Protein AF-A0A7W0P420-F1 (afdb_monomer_lite)

Sequence (271 aa):
GEARLITAMLEAVPVSGTAASAFGGWGKHPVAGKTGTAQENTNVWFGGYTRQYTTVVWVGSPGNPYPMGHVFGGTIAAPIWVDFMSRIMRGLPARGFPDPPQGPVPSVIGMKKKEARATLTEAGFRVSASSGDSFSPKGQVFSQSPSAGTVTVHGTVVSIGVSPGVAPQVSVPGVLGLRGYGARLALQAVGLAVNTVPVETENPAKVGFVVAQDPQSGSRVTQGSAVTIFVGVEPEKDGGDGGGTDGGGNGGGGNGGGGGDGGGGGDGGGG

Radius of gyration: 40.85 Å; chains: 1; bounding box: 107×62×102 Å

pLDDT: mean 80.38, std 17.33, range [35.72, 97.12]

Foldseek 3Di:
DVVVVLQVVQLCCCCPNLQVVLCPPLPDARKGWDWDADPLNQKTKIWMDGQVDTDIFIDHDPPDGDRPPPDTNNPPVSNVVSVVCSVVCPPPDRDDDDDADKDFQADQAFHAPVVSCVSRVVVQEAEDEDEDADPHAARGWHDWPPDGRDIDGRHHYIYTYGYNRDHDKDFQADQAFPFPVVNCVVRVVRQEAEAEAEDEDPDPSQARGFHDKPPDGRDIDHRHYYIYTYGYHHDDPPPDDDDDDDDDDDDDDDDDDDDDDDDDDDDDDDD

Structure (mmCIF, N/CA/C/O backbone):
data_AF-A0A7W0P420-F1
#
_entry.id   AF-A0A7W0P420-F1
#
loop_
_atom_site.group_PDB
_atom_site.id
_atom_site.type_symbol
_atom_site.label_atom_id
_atom_site.label_alt_id
_atom_site.label_comp_id
_atom_site.label_asym_id
_atom_site.label_entity_id
_atom_site.label_seq_id
_atom_site.pdbx_PDB_ins_code
_atom_site.Cartn_x
_atom_site.Cartn_y
_atom_site.Cartn_z
_atom_site.occupancy
_atom_site.B_iso_or_equiv
_atom_site.auth_seq_id
_atom_site.auth_comp_id
_atom_site.auth_asym_id
_atom_site.auth_atom_id
_atom_site.pdbx_PDB_model_num
ATOM 1 N N . GLY A 1 1 ? 11.689 -3.547 -11.383 1.00 44.12 1 GLY A N 1
ATOM 2 C CA . GLY A 1 1 ? 10.480 -2.815 -11.805 1.00 44.12 1 GLY A CA 1
ATOM 3 C C . GLY A 1 1 ? 10.770 -1.476 -12.440 1.00 44.12 1 GLY A C 1
ATOM 4 O O . GLY A 1 1 ? 10.277 -1.236 -13.534 1.00 44.12 1 GLY A O 1
ATOM 5 N N . GLU A 1 2 ? 11.558 -0.616 -11.785 1.00 51.44 2 GLU A N 1
ATOM 6 C CA . GLU A 1 2 ? 11.734 0.794 -12.183 1.00 51.44 2 GLU A CA 1
ATOM 7 C C . GLU A 1 2 ? 12.231 0.969 -13.629 1.00 51.44 2 GLU A C 1
ATOM 9 O O . GLU A 1 2 ? 11.655 1.757 -14.372 1.00 51.44 2 GLU A O 1
ATOM 14 N N . ALA A 1 3 ? 13.184 0.150 -14.087 1.00 54.41 3 ALA A N 1
ATOM 15 C CA . ALA A 1 3 ? 13.700 0.227 -15.457 1.00 54.41 3 ALA A CA 1
ATOM 16 C C . ALA A 1 3 ? 12.633 -0.002 -16.552 1.00 54.41 3 ALA A C 1
ATOM 18 O O . ALA A 1 3 ? 12.662 0.706 -17.551 1.00 54.41 3 ALA A O 1
ATOM 19 N N . ARG A 1 4 ? 11.660 -0.918 -16.381 1.00 62.66 4 ARG A N 1
ATOM 20 C CA . ARG A 1 4 ? 10.598 -1.168 -17.389 1.00 62.66 4 ARG A CA 1
ATOM 21 C C . ARG A 1 4 ? 9.491 -0.125 -17.342 1.00 62.66 4 ARG A C 1
ATOM 23 O O . ARG A 1 4 ? 8.934 0.183 -18.382 1.00 62.66 4 ARG A O 1
ATOM 30 N N . LEU A 1 5 ? 9.180 0.428 -16.167 1.00 57.81 5 LEU A N 1
ATOM 31 C CA . LEU A 1 5 ? 8.249 1.558 -16.063 1.00 57.81 5 LEU A CA 1
ATOM 32 C C . LEU A 1 5 ? 8.839 2.798 -16.738 1.00 57.81 5 LEU A C 1
ATOM 34 O O . LEU A 1 5 ? 8.161 3.439 -17.532 1.00 57.81 5 LEU A O 1
ATOM 38 N N . ILE A 1 6 ? 10.125 3.067 -16.503 1.00 64.00 6 ILE A N 1
ATOM 39 C CA . ILE A 1 6 ? 10.864 4.107 -17.222 1.00 64.00 6 ILE A CA 1
ATOM 40 C C . ILE A 1 6 ? 10.911 3.773 -18.718 1.00 64.00 6 ILE A C 1
ATOM 42 O O . ILE A 1 6 ? 10.625 4.643 -19.525 1.00 64.00 6 ILE A O 1
ATOM 46 N N . THR A 1 7 ? 11.182 2.521 -19.106 1.00 67.69 7 THR A N 1
ATOM 47 C CA . THR A 1 7 ? 11.164 2.106 -20.523 1.00 67.69 7 THR A CA 1
ATOM 48 C C . THR A 1 7 ? 9.809 2.376 -21.166 1.00 67.69 7 THR A C 1
ATOM 50 O O . THR A 1 7 ? 9.772 3.074 -22.165 1.00 67.69 7 THR A O 1
ATOM 53 N N . ALA A 1 8 ? 8.703 1.940 -20.561 1.00 60.56 8 ALA A N 1
ATOM 54 C CA . ALA A 1 8 ? 7.352 2.164 -21.078 1.00 60.56 8 ALA A CA 1
ATOM 55 C C . ALA A 1 8 ? 7.002 3.661 -21.187 1.00 60.56 8 ALA A C 1
ATOM 57 O O . ALA A 1 8 ? 6.393 4.092 -22.161 1.00 60.56 8 ALA A O 1
ATOM 58 N N . MET A 1 9 ? 7.432 4.483 -20.222 1.00 59.19 9 MET A N 1
ATOM 59 C CA . MET A 1 9 ? 7.290 5.942 -20.318 1.00 59.19 9 MET A CA 1
ATOM 60 C C . MET A 1 9 ? 8.150 6.537 -21.446 1.00 59.19 9 MET A C 1
ATOM 62 O O . MET A 1 9 ? 7.744 7.496 -22.097 1.00 59.19 9 MET A O 1
ATOM 66 N N . LEU A 1 10 ? 9.337 5.980 -21.688 1.00 69.94 10 LEU A N 1
ATOM 67 C CA . LEU A 1 10 ? 10.269 6.429 -22.722 1.00 69.94 10 LEU A CA 1
ATOM 68 C C . LEU A 1 10 ? 9.934 5.883 -24.119 1.00 69.94 10 LEU A C 1
ATOM 70 O O . LEU A 1 10 ? 10.358 6.488 -25.101 1.00 69.94 10 LEU A O 1
ATOM 74 N N . GLU A 1 11 ? 9.153 4.805 -24.237 1.00 69.81 11 GLU A N 1
ATOM 75 C CA . GLU A 1 11 ? 8.572 4.331 -25.504 1.00 69.81 11 GLU A CA 1
ATOM 76 C C . GLU A 1 11 ? 7.581 5.348 -26.089 1.00 69.81 11 GLU A C 1
ATOM 78 O O . GLU A 1 11 ? 7.432 5.442 -27.305 1.00 69.81 11 GLU A O 1
ATOM 83 N N . ALA A 1 12 ? 6.957 6.182 -25.248 1.00 60.16 12 ALA A N 1
ATOM 84 C CA . ALA A 1 12 ? 6.025 7.211 -25.703 1.00 60.16 12 ALA A CA 1
ATOM 85 C C . ALA A 1 12 ? 6.713 8.383 -26.431 1.00 60.16 12 ALA A C 1
ATOM 87 O O . ALA A 1 12 ? 6.100 9.045 -27.265 1.00 60.16 12 ALA A O 1
ATOM 88 N N . VAL A 1 13 ? 7.990 8.669 -26.156 1.00 62.72 13 VAL A N 1
ATOM 89 C CA . VAL A 1 13 ? 8.667 9.859 -26.708 1.00 62.72 13 VAL A CA 1
ATOM 90 C C . VAL A 1 13 ? 8.964 9.737 -28.213 1.00 62.72 13 VAL A C 1
ATOM 92 O O . VAL A 1 13 ? 8.722 10.713 -28.928 1.00 62.72 13 VAL A O 1
ATOM 95 N N . PRO A 1 14 ? 9.433 8.585 -28.729 1.00 60.22 14 PRO A N 1
ATOM 96 C CA . PRO A 1 14 ? 9.544 8.338 -30.168 1.00 60.22 14 PRO A CA 1
ATOM 97 C C . PRO A 1 14 ? 8.204 8.267 -30.913 1.00 60.22 14 PRO A C 1
ATOM 99 O O . PRO A 1 14 ? 8.185 8.465 -32.121 1.00 60.22 14 PRO A O 1
ATOM 102 N N . VAL A 1 15 ? 7.096 7.980 -30.217 1.00 61.12 15 VAL A N 1
ATOM 103 C CA . VAL A 1 15 ? 5.776 7.755 -30.839 1.00 61.12 15 VAL A CA 1
ATOM 104 C C . VAL A 1 15 ? 4.908 9.017 -30.834 1.00 61.12 15 VAL A C 1
ATOM 106 O O . VAL A 1 15 ? 4.247 9.312 -3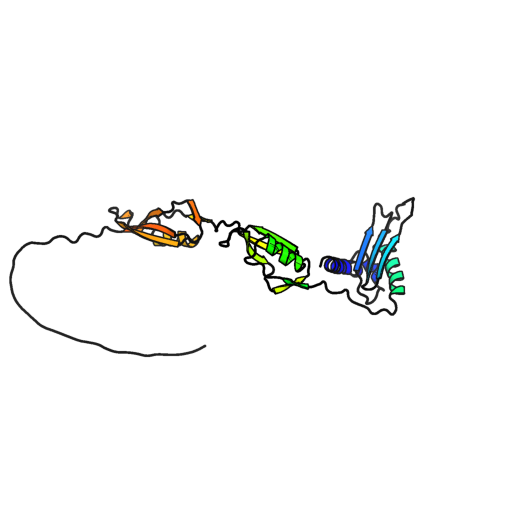1.824 1.00 61.12 15 VAL A O 1
ATOM 109 N N . SER A 1 16 ? 4.915 9.783 -29.741 1.00 59.81 16 SER A N 1
ATOM 110 C CA . SER A 1 16 ? 4.039 10.950 -29.555 1.00 59.81 16 SER A CA 1
ATOM 111 C C . SER A 1 16 ? 4.715 12.144 -28.868 1.00 59.81 16 SER A C 1
ATOM 113 O O . SER A 1 16 ? 4.039 13.097 -28.487 1.00 59.81 16 SER A O 1
ATOM 115 N N . GLY A 1 17 ? 6.034 12.101 -28.657 1.00 65.44 17 GLY A N 1
ATOM 116 C CA . GLY A 1 17 ? 6.796 13.158 -27.988 1.00 65.44 17 GLY A CA 1
ATOM 117 C C . GLY A 1 17 ? 7.505 14.128 -28.937 1.00 65.44 17 GLY A C 1
ATOM 118 O O . GLY A 1 17 ? 7.339 14.107 -30.152 1.00 65.44 17 GLY A O 1
ATOM 119 N N . THR A 1 18 ? 8.377 14.961 -28.370 1.00 64.50 18 THR A N 1
ATOM 120 C CA . THR A 1 18 ? 9.170 15.993 -29.073 1.00 64.50 18 THR A CA 1
ATOM 121 C C . THR A 1 18 ? 10.109 15.462 -30.161 1.00 64.50 18 THR A C 1
ATOM 123 O O . THR A 1 18 ? 10.644 16.253 -30.932 1.00 64.50 18 THR A O 1
ATOM 126 N N . ALA A 1 19 ? 10.336 14.148 -30.221 1.00 70.81 19 ALA A N 1
ATOM 127 C CA . ALA A 1 19 ? 11.124 13.498 -31.263 1.00 70.81 19 ALA A CA 1
ATOM 128 C C . ALA A 1 19 ? 10.268 12.772 -32.312 1.00 70.81 19 ALA A C 1
ATOM 130 O O . ALA A 1 19 ? 10.836 12.269 -33.273 1.00 70.81 19 ALA A O 1
ATOM 131 N N . ALA A 1 20 ? 8.941 12.704 -32.160 1.00 75.06 20 ALA A N 1
ATOM 132 C CA . ALA A 1 20 ? 8.083 11.824 -32.960 1.00 75.06 20 ALA A CA 1
ATOM 133 C C . ALA A 1 20 ? 8.212 12.042 -34.478 1.00 75.06 20 ALA A C 1
ATOM 135 O O . ALA A 1 20 ? 8.226 11.080 -35.243 1.00 75.06 20 ALA A O 1
ATOM 136 N N . SER A 1 21 ? 8.402 13.289 -34.922 1.00 79.69 21 SER A N 1
ATOM 137 C CA . SER A 1 21 ? 8.610 13.611 -36.341 1.00 79.69 21 SER A CA 1
ATOM 138 C C . SER A 1 21 ? 9.865 12.963 -36.941 1.00 79.69 21 SER A C 1
ATOM 140 O O . SER A 1 21 ? 9.880 12.669 -38.134 1.00 79.69 21 SER A O 1
ATOM 142 N N . ALA A 1 22 ? 10.892 12.678 -36.134 1.00 80.12 22 ALA A N 1
ATOM 143 C CA . ALA A 1 22 ? 12.104 11.993 -36.578 1.00 80.12 22 ALA A CA 1
ATOM 144 C C . ALA A 1 22 ? 11.892 10.485 -36.805 1.00 80.12 22 ALA A C 1
ATOM 146 O O . ALA A 1 22 ? 12.658 9.863 -37.536 1.00 80.12 22 ALA A O 1
ATOM 147 N N . PHE A 1 23 ? 10.857 9.889 -36.203 1.00 82.25 23 PHE A N 1
ATOM 148 C CA . PHE A 1 23 ? 10.630 8.439 -36.197 1.00 82.25 23 PHE A CA 1
ATOM 149 C C . PHE A 1 23 ? 9.670 7.945 -37.289 1.00 82.25 23 PHE A C 1
ATOM 151 O O . PHE A 1 23 ? 9.411 6.745 -37.365 1.00 82.25 23 PHE A O 1
ATOM 158 N N . GLY A 1 24 ? 9.198 8.817 -38.190 1.00 77.62 24 GLY A N 1
ATOM 159 C CA . GLY A 1 24 ? 8.257 8.447 -39.259 1.00 77.62 24 GLY A CA 1
ATOM 160 C C . GLY A 1 24 ? 8.727 7.306 -40.180 1.00 77.62 24 GLY A C 1
ATOM 161 O O . GLY A 1 24 ? 7.897 6.605 -40.750 1.00 77.62 24 GLY A O 1
ATOM 162 N N . GLY A 1 25 ? 10.044 7.082 -40.294 1.00 77.56 25 GLY A N 1
ATOM 163 C CA . GLY A 1 25 ? 10.650 5.995 -41.080 1.00 77.56 25 GLY A CA 1
ATOM 164 C C . GLY A 1 25 ? 11.271 4.851 -40.266 1.00 77.56 25 GLY A C 1
ATOM 165 O O . GLY A 1 25 ? 11.895 3.971 -40.851 1.00 77.56 25 GLY A O 1
ATOM 166 N N . TRP A 1 26 ? 11.138 4.849 -38.935 1.00 81.38 26 TRP A N 1
ATOM 167 C CA . TRP A 1 26 ? 11.847 3.917 -38.042 1.00 81.38 26 TRP A CA 1
ATOM 168 C C . TRP A 1 26 ? 11.423 2.444 -38.202 1.00 81.38 26 TRP A C 1
ATOM 170 O O . TRP A 1 26 ? 12.211 1.518 -37.997 1.00 81.38 26 TRP A O 1
ATOM 180 N N . GLY A 1 27 ? 10.174 2.205 -38.602 1.00 79.75 27 GLY A N 1
ATOM 181 C CA . GLY A 1 27 ? 9.637 0.860 -38.790 1.00 79.75 27 GLY A CA 1
ATOM 182 C C . GLY A 1 27 ? 9.189 0.193 -37.485 1.00 79.75 27 GLY A C 1
ATOM 183 O O . GLY A 1 27 ? 8.740 0.846 -36.550 1.00 79.75 27 GLY A O 1
ATOM 184 N N . LYS A 1 28 ? 9.249 -1.145 -37.443 1.00 79.62 28 LYS A N 1
ATOM 185 C CA . LYS A 1 28 ? 8.532 -1.982 -36.456 1.00 79.62 28 LYS A CA 1
ATOM 186 C C . LYS A 1 28 ? 9.297 -2.318 -35.169 1.00 79.62 28 LYS A C 1
ATOM 188 O O . LYS A 1 28 ? 8.817 -3.128 -34.380 1.00 79.62 28 LYS A O 1
ATOM 193 N N . HIS A 1 29 ? 10.509 -1.798 -34.981 1.00 83.81 29 HIS A N 1
ATOM 194 C CA . HIS A 1 29 ? 11.325 -2.139 -33.813 1.00 83.81 29 HIS A CA 1
ATOM 195 C C . HIS A 1 29 ? 10.855 -1.360 -32.578 1.00 83.81 29 HIS A C 1
ATOM 197 O O . HIS A 1 29 ? 10.848 -0.130 -32.628 1.00 83.81 29 HIS A O 1
ATOM 203 N N . PRO A 1 30 ? 10.531 -2.033 -31.458 1.00 86.00 30 PRO A N 1
ATOM 204 C CA . PRO A 1 30 ? 10.272 -1.350 -30.195 1.00 86.00 30 PRO A CA 1
ATOM 205 C C . PRO A 1 30 ? 11.466 -0.474 -29.798 1.00 86.00 30 PRO A C 1
ATOM 207 O O . PRO A 1 30 ? 12.619 -0.920 -29.845 1.00 86.00 30 PRO A O 1
ATOM 210 N N . VAL A 1 31 ? 11.185 0.783 -29.456 1.00 85.19 31 VAL A N 1
ATOM 211 C CA . VAL A 1 31 ? 12.190 1.808 -29.170 1.00 85.19 31 VAL A CA 1
ATOM 212 C C . VAL A 1 31 ? 11.734 2.678 -28.012 1.00 85.19 31 VAL A C 1
ATOM 214 O O . VAL A 1 31 ? 10.586 3.104 -27.961 1.00 85.19 31 VAL A O 1
ATOM 217 N N . ALA A 1 32 ? 12.661 2.971 -27.111 1.00 86.06 32 ALA A N 1
ATOM 218 C CA . ALA A 1 32 ? 12.473 3.910 -26.021 1.00 86.06 32 ALA A CA 1
ATOM 219 C C . ALA A 1 32 ? 13.564 4.977 -26.091 1.00 86.06 32 ALA A C 1
ATOM 221 O O . ALA A 1 32 ? 14.706 4.686 -26.444 1.00 86.06 32 ALA A O 1
ATOM 222 N N . GLY A 1 33 ? 13.245 6.223 -25.755 1.00 83.44 33 GLY A N 1
ATOM 223 C CA . GLY A 1 33 ? 14.250 7.279 -25.760 1.00 83.44 33 GLY A CA 1
ATOM 224 C C . GLY A 1 33 ? 13.784 8.584 -25.147 1.00 83.44 33 GLY A C 1
ATOM 225 O O . GLY A 1 33 ? 12.625 8.752 -24.784 1.00 83.44 33 GLY A O 1
ATOM 226 N N . LYS A 1 34 ? 14.709 9.530 -25.013 1.00 82.56 34 LYS A N 1
ATOM 227 C CA . LYS A 1 34 ? 14.439 10.857 -24.471 1.00 82.56 34 LYS A CA 1
ATOM 228 C C . LYS A 1 34 ? 15.277 11.911 -25.177 1.00 82.56 34 LYS A C 1
ATOM 230 O O . LYS A 1 34 ? 16.478 11.748 -25.378 1.00 82.56 34 LYS A O 1
ATOM 235 N N . THR A 1 35 ? 14.639 13.038 -25.476 1.00 79.00 35 THR A N 1
ATOM 236 C CA . THR A 1 35 ? 15.335 14.263 -25.877 1.00 79.00 35 THR A CA 1
ATOM 237 C C . THR A 1 35 ? 15.835 15.018 -24.647 1.00 79.00 35 THR A C 1
ATOM 239 O O . THR A 1 35 ? 15.084 15.189 -23.675 1.00 79.00 35 THR A O 1
ATOM 242 N N . GLY A 1 36 ? 17.062 15.525 -24.727 1.00 70.94 36 GLY A N 1
ATOM 243 C CA . GLY A 1 36 ? 17.630 16.494 -23.794 1.00 70.94 36 GLY A CA 1
ATOM 244 C C . GLY A 1 36 ? 18.104 17.740 -24.542 1.00 70.94 36 GLY A C 1
ATOM 245 O O . GLY A 1 36 ? 18.729 17.632 -25.595 1.00 70.94 36 GLY A O 1
ATOM 246 N N . THR A 1 37 ? 17.817 18.916 -23.995 1.00 70.75 37 THR A N 1
ATOM 247 C CA . THR A 1 37 ? 18.334 20.201 -24.480 1.00 70.75 37 THR A CA 1
ATOM 248 C C . THR A 1 37 ? 18.921 20.919 -23.270 1.00 70.75 37 THR A C 1
ATOM 250 O O . THR A 1 37 ? 18.215 21.085 -22.276 1.00 70.75 37 THR A O 1
ATOM 253 N N . ALA A 1 38 ? 20.205 21.278 -23.314 1.00 53.81 38 ALA A N 1
ATOM 254 C CA . ALA A 1 38 ? 20.862 22.042 -22.249 1.00 53.81 38 ALA A CA 1
ATOM 255 C C . ALA A 1 38 ? 20.968 23.531 -22.624 1.00 53.81 38 ALA A C 1
ATOM 257 O O . ALA A 1 38 ? 20.737 23.886 -23.781 1.00 53.81 38 ALA A O 1
ATOM 258 N N . GLN A 1 39 ? 21.272 24.373 -21.624 1.00 54.09 39 GLN A N 1
ATOM 259 C CA . GLN A 1 39 ? 21.179 25.841 -21.638 1.00 54.09 39 GLN A CA 1
ATOM 260 C C . GLN A 1 39 ? 21.455 26.491 -23.012 1.00 54.09 39 GLN A C 1
ATOM 262 O O . GLN A 1 39 ? 22.466 26.221 -23.664 1.00 54.09 39 GLN A O 1
ATOM 267 N N . GLU A 1 40 ? 20.519 27.353 -23.429 1.00 58.22 40 GLU A N 1
ATOM 268 C CA . GLU A 1 40 ? 20.562 28.172 -24.656 1.00 58.22 40 GLU A CA 1
ATOM 269 C C . GLU A 1 40 ? 20.707 27.397 -25.984 1.00 58.22 40 GLU A C 1
ATOM 271 O O . GLU A 1 40 ? 21.210 27.932 -26.970 1.00 58.22 40 GLU A O 1
ATOM 276 N N . ASN A 1 41 ? 20.261 26.134 -26.044 1.00 60.53 41 ASN A N 1
ATOM 277 C CA . ASN A 1 41 ? 20.370 25.270 -27.234 1.00 60.53 41 ASN A CA 1
ATOM 278 C C . ASN A 1 41 ? 21.821 25.080 -27.720 1.00 60.53 41 ASN A C 1
ATOM 280 O O . ASN A 1 41 ? 22.059 24.777 -28.886 1.00 60.53 41 ASN A O 1
ATOM 284 N N . THR A 1 42 ? 22.804 25.251 -26.836 1.00 61.06 42 THR A N 1
ATOM 285 C CA . THR A 1 42 ? 24.234 25.085 -27.158 1.00 61.06 42 THR A CA 1
ATOM 286 C C . THR A 1 42 ? 24.642 23.616 -27.279 1.00 61.06 42 THR A C 1
ATOM 288 O O . THR A 1 42 ? 25.653 23.284 -27.896 1.00 61.06 42 THR A O 1
ATOM 291 N N . ASN A 1 43 ? 23.844 22.724 -26.685 1.00 73.56 43 ASN A N 1
ATOM 292 C CA . ASN A 1 43 ? 24.053 21.285 -26.669 1.00 73.56 43 ASN A CA 1
ATOM 293 C C . ASN A 1 43 ? 22.705 20.566 -26.734 1.00 73.56 43 ASN A C 1
ATOM 295 O O . ASN A 1 43 ? 21.840 20.759 -25.870 1.00 73.56 43 ASN A O 1
ATOM 299 N N . VAL A 1 44 ? 22.545 19.692 -27.724 1.00 83.12 44 VAL A N 1
ATOM 300 C CA . VAL A 1 44 ? 21.339 18.881 -27.898 1.00 83.12 44 VAL A CA 1
ATOM 301 C C . VAL A 1 44 ? 21.676 17.400 -27.898 1.00 83.12 44 VAL A C 1
ATOM 303 O O . VAL A 1 44 ? 22.695 16.971 -28.434 1.00 83.12 44 VAL A O 1
ATOM 306 N N . TRP A 1 45 ? 20.806 16.618 -27.270 1.00 82.44 45 TRP A N 1
ATOM 307 C CA . TRP A 1 45 ? 21.025 15.203 -27.025 1.00 82.44 45 TRP A CA 1
ATOM 308 C C . TRP A 1 45 ? 19.778 14.410 -27.391 1.00 82.44 45 TRP A C 1
ATOM 310 O O . TRP A 1 45 ? 18.645 14.817 -27.106 1.00 82.44 45 TRP A O 1
ATOM 320 N N . PHE A 1 46 ? 19.997 13.228 -27.943 1.00 85.88 46 PHE A N 1
ATOM 321 C CA . PHE A 1 46 ? 18.998 12.178 -27.978 1.00 85.88 46 PHE A CA 1
ATOM 322 C C . PHE A 1 46 ? 19.625 10.887 -27.465 1.00 85.88 46 PHE A C 1
ATOM 324 O O . PHE A 1 46 ? 20.557 10.353 -28.062 1.00 85.88 46 PHE A O 1
ATOM 331 N N . GLY A 1 47 ? 19.119 10.398 -26.336 1.00 87.25 47 GLY A N 1
ATOM 332 C CA . GLY A 1 47 ? 19.446 9.073 -25.824 1.00 87.25 47 GLY A CA 1
ATOM 333 C C . GLY A 1 47 ? 18.297 8.128 -26.128 1.00 87.25 47 GLY A C 1
ATOM 334 O O . GLY A 1 47 ? 17.166 8.407 -25.737 1.00 87.25 47 GLY A O 1
ATOM 335 N N . GLY A 1 48 ? 18.573 7.018 -26.800 1.00 88.06 48 GLY A N 1
ATOM 336 C CA . GLY A 1 48 ? 17.563 6.024 -27.141 1.00 88.06 48 GLY A CA 1
ATOM 337 C C . GLY A 1 48 ? 18.127 4.615 -27.151 1.00 88.06 48 GLY A C 1
ATOM 338 O O . GLY A 1 48 ? 19.338 4.409 -27.254 1.00 88.06 48 GLY A O 1
ATOM 339 N N . TYR A 1 49 ? 17.249 3.631 -27.039 1.00 88.19 49 TYR A N 1
ATOM 340 C CA . TYR A 1 49 ? 17.626 2.229 -27.039 1.00 88.19 49 TYR A CA 1
ATOM 341 C C . TYR A 1 49 ? 16.521 1.336 -27.601 1.00 88.19 49 TYR A C 1
ATOM 343 O O . TYR A 1 49 ? 15.328 1.632 -27.524 1.00 88.19 49 TYR A O 1
ATOM 351 N N . THR A 1 50 ? 16.954 0.215 -28.167 1.00 88.81 50 THR A N 1
ATOM 352 C CA . THR A 1 50 ? 16.142 -0.966 -28.469 1.00 88.81 50 THR A CA 1
ATOM 353 C C . THR A 1 50 ? 16.524 -2.072 -27.488 1.00 88.81 50 THR A C 1
ATOM 355 O O . THR A 1 50 ? 17.433 -1.910 -26.672 1.00 88.81 50 THR A O 1
ATOM 358 N N . ARG A 1 51 ? 15.896 -3.250 -27.577 1.00 85.00 51 ARG A N 1
ATOM 359 C CA . ARG A 1 51 ? 16.345 -4.404 -26.780 1.00 85.00 51 ARG A CA 1
ATOM 360 C C . ARG A 1 51 ? 17.801 -4.815 -27.063 1.00 85.00 51 ARG A C 1
ATOM 362 O O . ARG A 1 51 ? 18.397 -5.510 -26.247 1.00 85.00 51 ARG A O 1
ATOM 369 N N . GLN A 1 52 ? 18.352 -4.458 -28.221 1.00 87.38 52 GLN A N 1
ATOM 370 C CA . GLN A 1 52 ? 19.653 -4.956 -28.675 1.00 87.38 52 GLN A CA 1
ATOM 371 C C . GLN A 1 52 ? 20.767 -3.915 -28.569 1.00 87.38 52 GLN A C 1
ATOM 373 O O . GLN A 1 52 ? 21.911 -4.303 -28.360 1.00 87.38 52 GLN A O 1
ATOM 378 N N . TYR A 1 53 ? 20.446 -2.623 -28.676 1.00 89.94 53 TYR A N 1
ATOM 379 C CA . TYR A 1 53 ? 21.442 -1.553 -28.652 1.00 89.94 53 TYR A CA 1
ATOM 380 C C . TYR A 1 53 ? 20.945 -0.325 -27.898 1.00 89.94 53 TYR A C 1
ATOM 382 O O . TYR A 1 53 ? 19.790 0.074 -28.040 1.00 89.94 53 TYR A O 1
ATOM 390 N N . THR A 1 54 ? 21.863 0.313 -27.175 1.00 91.62 54 THR A N 1
ATOM 391 C CA . THR A 1 54 ? 21.696 1.650 -26.596 1.00 91.62 54 THR A CA 1
ATOM 392 C C . THR A 1 54 ? 22.601 2.612 -27.346 1.00 91.62 54 THR A C 1
ATOM 394 O O . THR A 1 54 ? 23.757 2.297 -27.620 1.00 91.62 54 THR A O 1
ATOM 397 N N . THR A 1 55 ? 22.097 3.790 -27.696 1.00 91.12 55 THR A N 1
ATOM 398 C CA . THR A 1 55 ? 22.876 4.817 -28.390 1.00 91.12 55 THR A CA 1
ATOM 399 C C . THR A 1 55 ? 22.492 6.194 -27.877 1.00 91.12 55 THR A C 1
ATOM 401 O O . THR A 1 55 ? 21.317 6.492 -27.659 1.00 91.12 55 THR A O 1
ATOM 404 N N . VAL A 1 56 ? 23.497 7.042 -27.691 1.00 90.31 56 VAL A N 1
ATOM 405 C CA . VAL A 1 56 ? 23.320 8.450 -27.351 1.00 90.31 56 VAL A CA 1
ATOM 406 C C . VAL A 1 56 ? 23.972 9.266 -28.451 1.00 90.31 56 VAL A C 1
ATOM 408 O O . VAL A 1 56 ? 25.134 9.048 -28.778 1.00 90.31 56 VAL A O 1
ATOM 411 N N . VAL A 1 57 ? 23.213 10.193 -29.022 1.00 88.94 57 VAL A N 1
ATOM 412 C CA . VAL A 1 57 ? 23.711 11.178 -29.976 1.00 88.94 57 VAL A CA 1
ATOM 413 C C . VAL A 1 57 ? 23.750 12.524 -29.279 1.00 88.94 57 VAL A C 1
ATOM 415 O O . VAL A 1 57 ? 22.740 12.985 -28.747 1.00 88.94 57 VAL A O 1
ATOM 418 N N . TRP A 1 58 ? 24.920 13.145 -29.304 1.00 88.62 58 TRP A N 1
ATOM 419 C CA . TRP A 1 58 ? 25.136 14.520 -28.886 1.00 88.62 58 TRP A CA 1
ATOM 420 C C . TRP A 1 58 ? 25.497 15.365 -30.100 1.00 88.62 58 TRP A C 1
ATOM 422 O O . TRP A 1 58 ? 26.266 14.927 -30.956 1.00 88.62 58 TRP A O 1
ATOM 432 N N . VAL A 1 59 ? 24.955 16.578 -30.149 1.00 83.38 59 VAL A N 1
ATOM 433 C CA . VAL A 1 59 ? 25.339 17.608 -31.111 1.00 83.38 59 VAL A CA 1
ATOM 434 C C . VAL A 1 59 ? 25.589 18.904 -30.349 1.00 83.38 59 VAL A C 1
ATOM 436 O O . VAL A 1 59 ? 24.720 19.394 -29.625 1.00 83.38 59 VAL A O 1
ATOM 439 N N . GLY A 1 60 ? 26.794 19.438 -30.506 1.00 83.38 60 GLY A N 1
ATOM 440 C CA . GLY A 1 60 ? 27.262 20.663 -29.871 1.00 83.38 60 GLY A CA 1
ATOM 441 C C . GLY A 1 60 ? 28.702 20.969 -30.281 1.00 83.38 60 GLY A C 1
ATOM 442 O O . GLY A 1 60 ? 29.307 20.241 -31.070 1.00 83.38 60 GLY A O 1
ATOM 443 N N . SER A 1 61 ? 29.249 22.058 -29.746 1.00 74.44 61 SER A N 1
ATOM 444 C CA . SER A 1 61 ? 30.624 22.497 -30.007 1.00 74.44 61 SER A CA 1
ATOM 445 C C . SER A 1 61 ? 31.513 22.188 -28.798 1.00 74.44 61 SER A C 1
ATOM 447 O O . SER A 1 61 ? 31.252 22.719 -27.713 1.00 74.44 61 SER A O 1
ATOM 449 N N . PRO A 1 62 ? 32.550 21.339 -28.927 1.00 66.44 62 PRO A N 1
ATOM 450 C CA . PRO A 1 62 ? 33.476 21.097 -27.829 1.00 66.44 62 PRO A CA 1
ATOM 451 C C . PRO A 1 62 ? 34.322 22.354 -27.556 1.00 66.44 62 PRO A C 1
ATOM 453 O O . PRO A 1 62 ? 34.889 22.952 -28.467 1.00 66.44 62 PRO A O 1
ATOM 456 N N . GLY A 1 63 ? 34.417 22.761 -26.288 1.00 68.75 63 GLY A N 1
ATOM 457 C CA . GLY A 1 63 ? 35.283 23.856 -25.829 1.00 68.75 63 GLY A CA 1
ATOM 458 C C . GLY A 1 63 ? 34.673 25.261 -25.903 1.00 68.75 63 GLY A C 1
ATOM 459 O O . GLY A 1 63 ? 34.751 25.980 -24.913 1.00 68.75 63 GLY A O 1
ATOM 460 N N . ASN A 1 64 ? 34.035 25.647 -27.016 1.00 68.38 64 ASN A N 1
ATOM 461 C CA . ASN A 1 64 ? 33.375 26.956 -27.149 1.00 68.38 64 ASN A CA 1
ATOM 462 C C . ASN A 1 64 ? 31.897 26.793 -27.560 1.00 68.38 64 ASN A C 1
ATOM 464 O O . ASN A 1 64 ? 31.601 26.740 -28.761 1.00 68.38 64 ASN A O 1
ATOM 468 N N . PRO A 1 65 ? 30.971 26.651 -26.591 1.00 68.50 65 PRO A N 1
ATOM 469 C CA . PRO A 1 65 ? 29.547 26.495 -26.864 1.00 68.50 65 PRO A CA 1
ATOM 470 C C . PRO A 1 65 ? 28.978 27.790 -27.451 1.00 68.50 65 PRO A C 1
ATOM 472 O O . PRO A 1 65 ? 29.159 28.860 -26.878 1.00 68.50 65 PRO A O 1
ATOM 475 N N . TYR A 1 66 ? 28.259 27.696 -28.568 1.00 66.56 66 TYR A N 1
ATOM 476 C CA . TYR A 1 66 ? 27.521 28.819 -29.146 1.00 66.56 66 TYR A CA 1
ATOM 477 C C . TYR A 1 66 ? 26.043 28.438 -29.320 1.00 66.56 66 TYR A C 1
ATOM 479 O O . TYR A 1 66 ? 25.753 27.267 -29.592 1.00 66.56 66 TYR A O 1
ATOM 487 N N . PRO A 1 67 ? 25.091 29.375 -29.145 1.00 69.38 67 PRO A N 1
ATOM 488 C CA . PRO A 1 67 ? 23.673 29.087 -29.338 1.00 69.38 67 PRO A CA 1
ATOM 489 C C . PRO A 1 67 ? 23.399 28.624 -30.772 1.00 69.38 67 PRO A C 1
ATOM 491 O O . PRO A 1 67 ? 23.714 29.329 -31.730 1.00 69.38 67 PRO A O 1
ATOM 494 N N . MET A 1 68 ? 22.785 27.450 -30.937 1.00 69.62 68 MET A N 1
ATOM 495 C CA . MET A 1 68 ? 22.483 26.884 -32.262 1.00 69.62 68 MET A CA 1
ATOM 496 C C . MET A 1 68 ? 21.112 27.327 -32.818 1.00 69.62 68 MET A C 1
ATOM 498 O O . MET A 1 68 ? 20.612 26.746 -33.779 1.00 69.62 68 MET A O 1
ATOM 502 N N . GLY A 1 69 ? 20.468 28.347 -32.238 1.00 71.75 69 GLY A N 1
ATOM 503 C CA . GLY A 1 69 ? 19.163 28.842 -32.698 1.00 71.75 69 GLY A CA 1
ATOM 504 C C . GLY A 1 69 ? 18.023 27.836 -32.469 1.00 71.75 69 GLY A C 1
ATOM 505 O O . GLY A 1 69 ? 17.896 27.287 -31.376 1.00 71.75 69 GLY A O 1
ATOM 506 N N . HIS A 1 70 ? 17.183 27.580 -33.483 1.00 69.44 70 HIS A N 1
ATOM 507 C CA . HIS A 1 70 ? 16.034 26.647 -33.432 1.00 69.44 70 HIS A CA 1
ATOM 508 C C . HIS A 1 70 ? 16.431 25.154 -33.499 1.00 69.44 70 HIS A C 1
ATOM 510 O O . HIS A 1 70 ? 15.733 24.333 -34.098 1.00 69.44 70 HIS A O 1
ATOM 516 N N . VAL A 1 71 ? 17.566 24.788 -32.904 1.00 69.44 71 VAL A N 1
ATOM 517 C CA . VAL A 1 71 ? 18.066 23.412 -32.857 1.00 69.44 71 VAL A CA 1
ATOM 518 C C . VAL A 1 71 ? 17.734 22.795 -31.503 1.00 69.44 71 VAL A C 1
ATOM 520 O O . VAL A 1 71 ? 18.170 23.273 -30.460 1.00 69.44 71 VAL A O 1
ATOM 523 N N . PHE A 1 72 ? 16.975 21.702 -31.524 1.00 72.44 72 PHE A N 1
ATOM 524 C CA . PHE A 1 72 ? 16.548 20.954 -30.346 1.00 72.44 72 PHE A CA 1
ATOM 525 C C . PHE A 1 72 ? 16.947 19.479 -30.475 1.00 72.44 72 PHE A C 1
ATOM 527 O O . PHE A 1 72 ? 17.227 18.982 -31.568 1.00 72.44 72 PHE A O 1
ATOM 534 N N . GLY A 1 73 ? 16.899 18.731 -29.367 1.00 67.25 73 GLY A N 1
ATOM 535 C CA . GLY A 1 73 ? 17.165 17.285 -29.387 1.00 67.25 73 GLY A CA 1
ATOM 536 C C . GLY A 1 73 ? 16.307 16.511 -30.401 1.00 67.25 73 GLY A C 1
ATOM 537 O O . GLY A 1 73 ? 16.785 15.553 -30.998 1.00 67.25 73 GLY A O 1
ATOM 538 N N . GLY A 1 74 ? 15.070 16.956 -30.649 1.00 70.06 74 GLY A N 1
ATOM 539 C CA . GLY A 1 74 ? 14.170 16.352 -31.637 1.00 70.06 74 GLY A CA 1
ATOM 540 C C . GLY A 1 74 ? 14.452 16.726 -33.098 1.00 70.06 74 GLY A C 1
ATOM 541 O O . GLY A 1 74 ? 14.059 15.976 -33.984 1.00 70.06 74 GLY A O 1
ATOM 542 N N . THR A 1 75 ? 15.133 17.846 -33.373 1.00 78.62 75 THR A N 1
ATOM 543 C CA . THR A 1 75 ? 15.303 18.358 -34.748 1.00 78.62 75 THR A CA 1
ATOM 544 C C . THR A 1 75 ? 16.595 17.901 -35.417 1.00 78.62 75 THR A C 1
ATOM 546 O O . THR A 1 75 ? 16.623 17.805 -36.638 1.00 78.62 75 THR A O 1
ATOM 549 N N . ILE A 1 76 ? 17.658 17.619 -34.650 1.00 83.12 76 ILE A N 1
ATOM 550 C CA . ILE A 1 76 ? 18.951 17.169 -35.203 1.00 83.12 76 ILE A CA 1
ATOM 551 C C . ILE A 1 76 ? 19.434 15.867 -34.557 1.00 83.12 76 ILE A C 1
ATOM 553 O O . ILE A 1 76 ? 19.715 14.903 -35.268 1.00 83.12 76 ILE A O 1
ATOM 557 N N . ALA A 1 77 ? 19.501 15.794 -33.224 1.00 85.31 77 ALA A N 1
ATOM 558 C CA . ALA A 1 77 ? 20.056 14.612 -32.556 1.00 85.31 77 ALA A CA 1
ATOM 559 C C . ALA A 1 77 ? 19.194 13.352 -32.771 1.00 85.31 77 ALA A C 1
ATOM 561 O O . ALA A 1 77 ? 19.736 12.280 -33.037 1.00 85.31 77 ALA A O 1
ATOM 562 N N . ALA A 1 78 ? 17.862 13.473 -32.712 1.00 85.31 78 ALA A N 1
ATOM 563 C CA . ALA A 1 78 ? 16.952 12.353 -32.949 1.00 85.31 78 ALA A CA 1
ATOM 564 C C . ALA A 1 78 ? 16.995 11.825 -34.402 1.00 85.31 78 ALA A C 1
ATOM 566 O O . ALA A 1 78 ? 17.140 10.614 -34.556 1.00 85.31 78 ALA A O 1
ATOM 567 N N . PRO A 1 79 ? 16.962 12.655 -35.469 1.00 87.88 79 PRO A N 1
ATOM 568 C CA . PRO A 1 79 ? 1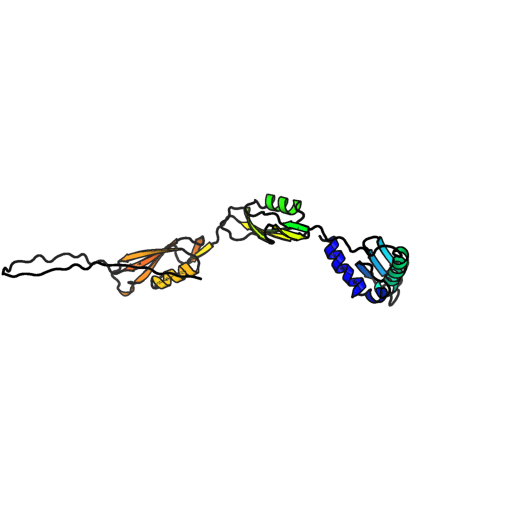7.157 12.170 -36.840 1.00 87.88 79 PRO A CA 1
ATOM 569 C C . PRO A 1 79 ? 18.489 11.447 -37.073 1.00 87.88 79 PRO A C 1
ATOM 571 O O . PRO A 1 79 ? 18.503 10.397 -37.711 1.00 87.88 79 PRO A O 1
ATOM 574 N N . ILE A 1 80 ? 19.597 11.961 -36.522 1.00 89.00 80 ILE A N 1
ATOM 575 C CA . ILE A 1 80 ? 20.911 11.297 -36.612 1.00 89.00 80 ILE A CA 1
ATOM 576 C C . ILE A 1 80 ? 20.864 9.934 -35.916 1.00 89.00 80 ILE A C 1
ATOM 578 O O . ILE A 1 80 ? 21.349 8.941 -36.459 1.00 89.00 80 ILE A O 1
ATOM 582 N N . TRP A 1 81 ? 20.246 9.869 -34.733 1.00 91.94 81 TRP A N 1
ATOM 583 C CA . TRP A 1 81 ? 20.048 8.610 -34.022 1.00 91.94 81 TRP A CA 1
ATOM 584 C C . TRP A 1 81 ? 19.216 7.628 -34.854 1.00 91.94 81 TRP A C 1
ATOM 586 O O . TRP A 1 81 ? 19.606 6.470 -34.975 1.00 91.94 81 TRP A O 1
ATOM 596 N N . VAL A 1 82 ? 18.114 8.079 -35.470 1.00 89.00 82 VAL A N 1
ATOM 597 C CA . VAL A 1 82 ? 17.232 7.242 -36.301 1.00 89.00 82 VAL A CA 1
ATOM 598 C C . VAL A 1 82 ? 17.966 6.705 -37.525 1.00 89.00 82 VAL A C 1
ATOM 600 O O . VAL A 1 82 ? 17.879 5.505 -37.778 1.00 89.00 82 VAL A O 1
ATOM 603 N N . ASP A 1 83 ? 18.712 7.532 -38.263 1.00 91.31 83 ASP A N 1
ATOM 604 C CA . ASP A 1 83 ? 19.480 7.077 -39.432 1.00 91.31 83 ASP A CA 1
ATOM 605 C C . ASP A 1 83 ? 20.553 6.052 -39.039 1.00 91.31 83 ASP A C 1
ATOM 607 O O . ASP A 1 83 ? 20.612 4.958 -39.609 1.00 91.31 83 ASP A O 1
ATOM 611 N N . PHE A 1 84 ? 21.351 6.356 -38.012 1.00 93.19 84 PHE A N 1
ATOM 612 C CA . PHE A 1 84 ? 22.381 5.445 -37.516 1.00 93.19 84 PHE A CA 1
ATOM 613 C C . PHE A 1 84 ? 21.776 4.113 -37.060 1.00 93.19 84 PHE A C 1
ATOM 615 O O . PHE A 1 84 ? 22.183 3.040 -37.516 1.00 93.19 84 PHE A O 1
ATOM 622 N N . MET A 1 85 ? 20.757 4.175 -36.203 1.00 91.38 85 MET A N 1
ATOM 623 C CA . MET A 1 85 ? 20.142 2.985 -35.636 1.00 91.38 85 MET A CA 1
ATOM 624 C C . MET A 1 85 ? 19.399 2.160 -36.696 1.00 91.38 85 MET A C 1
ATOM 626 O O . MET A 1 85 ? 19.471 0.935 -36.666 1.00 91.38 85 MET A O 1
ATOM 630 N N . SER A 1 86 ? 18.762 2.788 -37.691 1.00 89.94 86 SER A N 1
ATOM 631 C CA . SER A 1 86 ? 18.084 2.077 -38.793 1.00 89.94 86 SER A CA 1
ATOM 632 C C . SER A 1 86 ? 19.061 1.270 -39.654 1.00 89.94 86 SER A C 1
ATOM 634 O O . SER A 1 86 ? 18.696 0.238 -40.224 1.00 89.94 86 SER A O 1
ATOM 636 N N . ARG A 1 87 ? 20.321 1.714 -39.757 1.00 91.50 87 ARG A N 1
ATOM 637 C CA . ARG A 1 87 ? 21.375 0.980 -40.471 1.00 91.50 87 ARG A CA 1
ATOM 638 C C . ARG A 1 87 ? 21.835 -0.235 -39.680 1.00 91.50 87 ARG A C 1
ATOM 640 O O . ARG A 1 87 ? 21.853 -1.328 -40.237 1.00 91.50 87 ARG A O 1
ATOM 647 N N . ILE A 1 88 ? 22.155 -0.063 -38.398 1.00 90.88 88 ILE A N 1
ATOM 648 C CA . ILE A 1 88 ? 22.691 -1.163 -37.580 1.00 90.88 88 ILE A CA 1
ATOM 649 C C . ILE A 1 88 ? 21.620 -2.192 -37.188 1.00 90.88 88 ILE A C 1
ATOM 651 O O . ILE A 1 88 ? 21.944 -3.344 -36.923 1.00 90.88 88 ILE A O 1
ATOM 655 N N . MET A 1 89 ? 20.341 -1.801 -37.170 1.00 89.31 89 MET A N 1
ATOM 656 C CA . MET A 1 89 ? 19.223 -2.701 -36.865 1.00 89.31 89 MET A CA 1
ATOM 657 C C . MET A 1 89 ?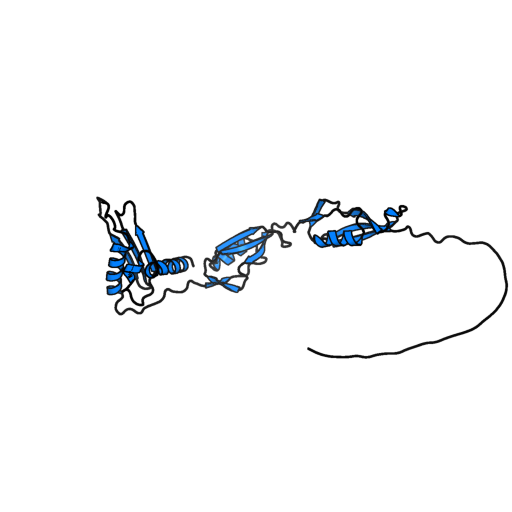 18.764 -3.530 -38.074 1.00 89.31 89 MET A C 1
ATOM 659 O O . MET A 1 89 ? 17.931 -4.428 -37.928 1.00 89.31 89 MET A O 1
ATOM 663 N N . ARG A 1 90 ? 19.282 -3.256 -39.278 1.00 89.06 90 ARG A N 1
ATOM 664 C CA . ARG A 1 90 ? 18.846 -3.921 -40.511 1.00 89.06 90 ARG A CA 1
ATOM 665 C C . ARG A 1 90 ? 19.116 -5.425 -40.449 1.00 89.06 90 ARG A C 1
ATOM 667 O O . ARG A 1 90 ? 20.239 -5.857 -40.223 1.00 89.06 90 ARG A O 1
ATOM 674 N N . GLY A 1 91 ? 18.073 -6.221 -40.682 1.00 87.19 91 GLY A N 1
ATOM 675 C CA . GLY A 1 91 ? 18.149 -7.686 -40.641 1.00 87.19 91 GLY A CA 1
ATOM 676 C C . GLY A 1 91 ? 18.056 -8.290 -39.237 1.00 87.19 91 GLY A C 1
ATOM 677 O O . GLY A 1 91 ? 18.021 -9.512 -39.109 1.00 87.19 91 GLY A O 1
ATOM 678 N N . LEU A 1 92 ? 17.961 -7.472 -38.183 1.00 88.56 92 LEU A N 1
ATOM 679 C CA . LEU A 1 92 ? 17.744 -7.966 -36.828 1.00 88.56 92 LEU A CA 1
ATOM 680 C C . LEU A 1 92 ? 16.255 -8.229 -36.558 1.00 88.56 92 LEU A C 1
ATOM 682 O O . LEU A 1 92 ? 15.385 -7.548 -37.104 1.00 88.56 92 LEU A O 1
ATOM 686 N N . PRO A 1 93 ? 15.922 -9.201 -35.693 1.00 87.56 93 PRO A N 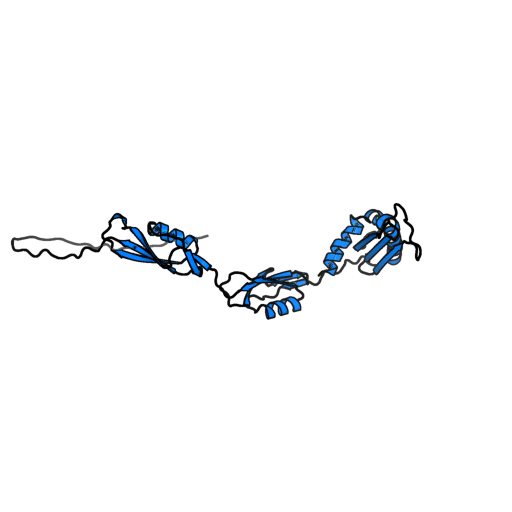1
ATOM 687 C CA . PRO A 1 93 ? 14.543 -9.420 -35.283 1.00 87.56 93 PRO A CA 1
ATOM 688 C C . PRO A 1 93 ? 14.029 -8.247 -34.437 1.00 87.56 93 PRO A C 1
ATOM 690 O O . PRO A 1 93 ? 14.707 -7.782 -33.523 1.00 87.56 93 PRO A O 1
ATOM 693 N N . ALA A 1 94 ? 12.794 -7.810 -34.683 1.00 84.44 94 ALA A N 1
ATOM 694 C CA . ALA A 1 94 ? 12.111 -6.840 -33.830 1.00 84.44 94 ALA A CA 1
ATOM 695 C C . ALA A 1 94 ? 11.718 -7.498 -32.500 1.00 84.44 94 ALA A C 1
ATOM 697 O O . ALA A 1 94 ? 10.669 -8.128 -32.387 1.00 84.44 94 ALA A O 1
ATOM 698 N N . ARG A 1 95 ? 12.598 -7.402 -31.499 1.00 85.31 95 ARG A N 1
ATOM 699 C CA . ARG A 1 95 ? 12.360 -7.955 -30.163 1.00 85.31 95 ARG A CA 1
ATOM 700 C C . ARG A 1 95 ? 11.759 -6.892 -29.243 1.00 85.31 95 ARG A C 1
ATOM 702 O O . ARG A 1 95 ? 12.358 -5.837 -29.065 1.00 85.31 95 ARG A O 1
ATOM 709 N N . GLY A 1 96 ? 10.633 -7.214 -28.609 1.00 81.31 96 GLY A N 1
ATOM 710 C CA . GLY A 1 96 ? 10.084 -6.429 -27.499 1.00 81.31 96 GLY A CA 1
ATOM 711 C C . GLY A 1 96 ? 10.992 -6.448 -26.274 1.00 81.31 96 GLY A C 1
ATOM 712 O O . GLY A 1 96 ? 11.770 -7.396 -26.094 1.00 81.31 96 GLY A O 1
ATOM 713 N N . PHE A 1 97 ? 10.899 -5.403 -25.451 1.00 83.00 97 PHE A N 1
ATOM 714 C CA . PHE A 1 97 ? 11.580 -5.340 -24.160 1.00 83.00 97 PHE A CA 1
ATOM 715 C C . PHE A 1 97 ? 11.057 -6.440 -23.228 1.00 83.00 97 PHE A C 1
ATOM 717 O O . PHE A 1 97 ? 9.874 -6.773 -23.292 1.00 83.00 97 PHE A O 1
ATOM 724 N N . PRO A 1 98 ? 11.921 -7.044 -22.392 1.00 76.69 98 PRO A N 1
ATOM 725 C CA . PRO A 1 98 ? 11.467 -8.041 -21.436 1.00 76.69 98 PRO A CA 1
ATOM 726 C C . PRO A 1 98 ? 10.466 -7.417 -20.463 1.00 76.69 98 PRO A C 1
ATOM 728 O O . PRO A 1 98 ? 10.648 -6.287 -19.997 1.00 76.69 98 PRO A O 1
ATOM 731 N N . ASP A 1 99 ? 9.431 -8.180 -20.129 1.00 74.12 99 ASP A N 1
ATOM 732 C CA . ASP A 1 99 ? 8.547 -7.820 -19.033 1.00 74.12 99 ASP A CA 1
ATOM 733 C C . ASP A 1 99 ? 9.357 -7.726 -17.731 1.00 74.12 99 ASP A C 1
ATOM 735 O O . ASP A 1 99 ? 10.345 -8.445 -17.544 1.00 74.12 99 ASP A O 1
ATOM 739 N N . PRO A 1 100 ? 9.001 -6.805 -16.822 1.00 74.00 100 PRO A N 1
ATOM 740 C CA . PRO A 1 100 ? 9.713 -6.660 -15.580 1.00 74.00 100 PRO A CA 1
ATOM 741 C C . PRO A 1 100 ? 9.471 -7.930 -14.775 1.00 74.00 100 PRO A C 1
ATOM 743 O O . PRO A 1 100 ? 8.387 -8.509 -14.873 1.00 74.00 100 PRO A O 1
ATOM 746 N N . PRO A 1 101 ? 10.432 -8.338 -13.938 1.00 80.19 101 PRO A N 1
ATOM 747 C CA . PRO A 1 101 ? 10.196 -9.451 -13.043 1.00 80.19 101 PRO A CA 1
ATOM 748 C C . PRO A 1 101 ? 8.959 -9.145 -12.192 1.00 80.19 101 PRO A C 1
ATOM 750 O O . PRO A 1 101 ? 8.815 -8.044 -11.643 1.00 80.19 101 PRO A O 1
ATOM 753 N N . GLN A 1 102 ? 8.044 -10.105 -12.168 1.00 88.38 102 GLN A N 1
ATOM 754 C CA . GLN A 1 102 ? 6.834 -10.095 -11.366 1.00 88.38 102 GLN A CA 1
ATOM 755 C C . GLN A 1 102 ? 6.873 -11.299 -10.440 1.00 88.38 102 GLN A C 1
ATOM 757 O O . GLN A 1 102 ? 7.443 -12.336 -10.779 1.00 88.38 102 GLN A O 1
ATOM 762 N N . GLY A 1 103 ? 6.229 -11.156 -9.294 1.00 91.06 103 GLY A N 1
ATOM 763 C CA . GLY A 1 103 ? 6.140 -12.216 -8.310 1.00 91.06 103 GLY A CA 1
ATOM 764 C C . GLY A 1 103 ? 4.871 -12.082 -7.479 1.00 91.06 103 GLY A C 1
ATOM 765 O O . GLY A 1 103 ? 4.263 -11.005 -7.451 1.00 91.06 103 GLY A O 1
ATOM 766 N N . PRO A 1 104 ? 4.445 -13.168 -6.818 1.00 96.06 104 PRO A N 1
ATOM 767 C CA . PRO A 1 104 ? 3.376 -13.102 -5.836 1.00 96.06 104 PRO A CA 1
ATOM 768 C C . PRO A 1 104 ? 3.845 -12.316 -4.608 1.00 96.06 104 PRO A C 1
ATOM 770 O O . PRO A 1 104 ? 4.949 -12.531 -4.109 1.00 96.06 104 PRO A O 1
ATOM 773 N N . VAL A 1 105 ? 2.996 -11.428 -4.092 1.00 96.62 105 VAL A N 1
ATOM 774 C CA . VAL A 1 105 ? 3.251 -10.721 -2.830 1.00 96.62 105 VAL A CA 1
ATOM 775 C C . VAL A 1 105 ? 3.192 -11.725 -1.665 1.00 96.62 105 VAL A C 1
ATOM 777 O O . VAL A 1 105 ? 2.158 -12.375 -1.487 1.00 96.62 105 VAL A O 1
ATOM 780 N N . PRO A 1 106 ? 4.253 -11.865 -0.847 1.00 96.38 106 PRO A N 1
ATOM 781 C CA . PRO A 1 106 ? 4.229 -12.718 0.339 1.00 96.38 106 PRO A CA 1
ATOM 782 C C . PRO A 1 106 ? 3.168 -12.292 1.362 1.00 96.38 106 PRO A C 1
ATOM 784 O O . PRO A 1 106 ? 2.816 -11.114 1.477 1.00 96.38 106 PRO A O 1
ATOM 787 N N . SER A 1 107 ? 2.691 -13.250 2.157 1.00 97.12 107 SER A N 1
ATOM 788 C CA . SER A 1 107 ? 1.891 -12.937 3.342 1.00 97.12 107 SER A CA 1
ATOM 789 C C . SER A 1 107 ? 2.801 -12.475 4.473 1.00 97.12 107 SER A C 1
ATOM 791 O O . SER A 1 107 ? 3.733 -13.186 4.846 1.00 97.12 107 SER A O 1
ATOM 793 N N . VAL A 1 108 ? 2.514 -11.298 5.025 1.00 96.75 108 VAL A N 1
ATOM 794 C CA . VAL A 1 108 ? 3.215 -10.750 6.194 1.00 96.75 108 VAL A CA 1
ATOM 795 C C . VAL A 1 108 ? 2.279 -10.413 7.352 1.00 96.75 108 VAL A C 1
ATOM 797 O O . VAL A 1 108 ? 2.715 -9.847 8.353 1.00 96.75 108 VAL A O 1
ATOM 800 N N . ILE A 1 109 ? 0.996 -10.764 7.245 1.00 95.88 109 ILE A N 1
ATOM 801 C CA . ILE A 1 109 ? 0.031 -10.612 8.337 1.00 95.88 109 ILE A CA 1
ATOM 802 C C . ILE A 1 109 ? 0.503 -11.411 9.561 1.00 95.88 109 ILE A C 1
ATOM 804 O O . ILE A 1 109 ? 0.916 -12.562 9.447 1.00 95.88 109 ILE A O 1
ATOM 808 N N . GLY A 1 110 ? 0.471 -10.782 10.738 1.00 93.31 110 GLY A N 1
ATOM 809 C CA . GLY A 1 110 ? 0.932 -11.355 12.007 1.00 93.31 110 GLY A CA 1
ATOM 810 C C . GLY A 1 110 ? 2.444 -11.262 12.249 1.00 93.31 110 GLY A C 1
ATOM 811 O O . GLY A 1 110 ? 2.883 -11.361 13.397 1.00 93.31 110 GLY A O 1
ATOM 812 N N . MET A 1 111 ? 3.253 -10.999 11.216 1.00 96.00 111 MET A N 1
ATOM 813 C CA . MET A 1 111 ? 4.703 -10.841 11.367 1.00 96.00 111 MET A CA 1
ATOM 814 C C . MET A 1 111 ? 5.063 -9.542 12.091 1.00 96.00 111 MET A C 1
ATOM 816 O O . MET A 1 111 ? 4.321 -8.554 12.066 1.00 96.00 111 MET A O 1
ATOM 820 N N . LYS A 1 112 ? 6.253 -9.501 12.703 1.00 95.38 112 LYS A N 1
ATOM 821 C CA . LYS A 1 112 ? 6.801 -8.252 13.249 1.00 95.38 112 LYS A CA 1
ATOM 822 C C . LYS A 1 112 ? 7.218 -7.316 12.115 1.00 95.38 112 LYS A C 1
ATOM 824 O O . LYS A 1 112 ? 7.743 -7.760 11.100 1.00 95.38 112 LYS A O 1
ATOM 829 N N . LYS A 1 113 ? 7.088 -5.996 12.311 1.00 92.56 113 LYS A N 1
ATOM 830 C CA . LYS A 1 113 ? 7.459 -4.962 11.311 1.00 92.56 113 LYS A CA 1
ATOM 831 C C . LYS A 1 113 ? 8.825 -5.195 10.641 1.00 92.56 113 LYS A C 1
ATOM 833 O O . LYS A 1 113 ? 8.970 -4.936 9.448 1.00 92.56 113 LYS A O 1
ATOM 838 N N . LYS A 1 114 ? 9.832 -5.630 11.408 1.00 94.94 114 LYS A N 1
ATOM 839 C CA . LYS A 1 114 ? 11.190 -5.891 10.902 1.00 94.94 114 LYS A CA 1
ATOM 840 C C . LYS A 1 114 ? 11.226 -7.109 9.973 1.00 94.94 114 LYS A C 1
ATOM 842 O O . LYS A 1 114 ? 11.782 -7.008 8.886 1.00 94.94 114 LYS A O 1
ATOM 847 N N . GLU A 1 115 ? 10.609 -8.211 10.389 1.00 96.06 115 GLU A N 1
ATOM 848 C CA . GLU A 1 115 ? 10.511 -9.458 9.619 1.00 96.06 115 GLU A CA 1
ATOM 849 C C . GLU A 1 115 ? 9.689 -9.244 8.350 1.00 96.06 115 GLU A C 1
ATOM 851 O O . GLU A 1 115 ? 10.191 -9.485 7.261 1.00 96.06 115 GLU A O 1
ATOM 856 N N . ALA A 1 116 ? 8.500 -8.644 8.474 1.00 96.12 116 ALA A N 1
ATOM 857 C CA . ALA A 1 116 ? 7.646 -8.298 7.340 1.00 96.12 116 ALA A CA 1
ATOM 858 C C . ALA A 1 116 ? 8.398 -7.477 6.281 1.00 96.12 116 ALA A C 1
ATOM 860 O O . ALA A 1 116 ? 8.293 -7.727 5.082 1.00 96.12 116 ALA A O 1
ATOM 861 N N . ARG A 1 117 ? 9.201 -6.499 6.723 1.00 95.62 117 ARG A N 1
ATOM 862 C CA . ARG A 1 117 ? 10.027 -5.696 5.818 1.00 95.62 117 ARG A CA 1
ATOM 863 C C . ARG A 1 117 ? 11.099 -6.528 5.125 1.00 95.62 117 ARG A C 1
ATOM 865 O O . ARG A 1 117 ? 11.293 -6.336 3.928 1.00 95.62 117 ARG A O 1
ATOM 872 N N . ALA A 1 118 ? 11.787 -7.402 5.855 1.00 96.56 118 ALA A N 1
ATOM 873 C CA . ALA A 1 118 ? 12.803 -8.277 5.284 1.00 96.56 118 ALA A CA 1
ATOM 874 C C . ALA A 1 118 ? 12.186 -9.214 4.235 1.00 96.56 118 ALA A C 1
ATOM 876 O O . ALA A 1 118 ? 12.622 -9.180 3.091 1.00 96.56 118 ALA A O 1
ATOM 877 N N . THR A 1 119 ? 11.102 -9.918 4.574 1.00 96.50 119 THR A N 1
ATOM 878 C CA . THR A 1 119 ? 10.395 -10.845 3.675 1.00 96.50 119 THR A CA 1
ATOM 879 C C . THR A 1 119 ? 9.935 -10.172 2.383 1.00 96.50 119 THR A C 1
ATOM 881 O O . THR A 1 119 ? 10.157 -10.694 1.294 1.00 96.50 119 THR A O 1
ATOM 884 N N . LEU A 1 120 ? 9.324 -8.985 2.472 1.00 95.31 120 LEU A N 1
ATOM 885 C CA . LEU A 1 120 ? 8.867 -8.257 1.284 1.00 95.31 120 LEU A CA 1
ATOM 886 C C . LEU A 1 120 ? 10.034 -7.730 0.440 1.00 95.31 120 LEU A C 1
ATOM 888 O O . LEU A 1 120 ? 9.956 -7.763 -0.785 1.00 95.31 120 LEU A O 1
ATOM 892 N N . THR A 1 121 ? 11.111 -7.262 1.078 1.00 94.12 121 THR A N 1
ATOM 893 C CA . THR A 1 121 ? 12.291 -6.746 0.364 1.00 94.12 121 THR A CA 1
ATOM 894 C C . THR A 1 121 ? 13.046 -7.871 -0.342 1.00 94.12 121 THR A C 1
ATOM 896 O O . THR A 1 121 ? 13.447 -7.705 -1.490 1.00 94.12 121 THR A O 1
ATOM 899 N N . GLU A 1 122 ? 13.193 -9.026 0.308 1.00 94.25 122 GLU A N 1
ATOM 900 C CA . GLU A 1 122 ? 13.797 -10.233 -0.266 1.00 94.25 122 GLU A CA 1
ATOM 901 C C . GLU A 1 122 ? 12.984 -10.764 -1.454 1.00 94.25 122 GLU A C 1
ATOM 903 O O . GLU A 1 122 ? 13.551 -11.120 -2.483 1.00 94.25 122 GLU A O 1
ATOM 908 N N . ALA A 1 123 ? 11.651 -10.696 -1.375 1.00 92.00 123 ALA A N 1
ATOM 909 C CA . ALA A 1 123 ? 10.757 -10.996 -2.494 1.00 92.00 123 ALA A CA 1
ATOM 910 C C . ALA A 1 123 ? 10.754 -9.920 -3.605 1.00 92.00 123 ALA A C 1
ATOM 912 O O . ALA A 1 123 ? 10.012 -10.032 -4.578 1.00 92.00 123 ALA A O 1
ATOM 913 N N . GLY A 1 124 ? 11.576 -8.873 -3.486 1.00 89.31 124 GLY A N 1
ATOM 914 C CA . GLY A 1 124 ? 11.748 -7.849 -4.512 1.00 89.31 124 GLY A CA 1
ATOM 915 C C . GLY A 1 124 ? 10.729 -6.711 -4.463 1.00 89.31 124 GLY A C 1
ATOM 916 O O . GLY A 1 124 ? 10.614 -5.974 -5.442 1.00 89.31 124 GLY A O 1
ATOM 917 N N . PHE A 1 125 ? 10.001 -6.527 -3.360 1.00 94.12 125 PHE A N 1
ATOM 918 C CA . PHE A 1 125 ? 9.028 -5.446 -3.171 1.00 94.12 125 PHE A CA 1
ATOM 919 C C . PHE A 1 125 ? 9.558 -4.325 -2.275 1.00 94.12 125 PHE A C 1
ATOM 921 O O . PHE A 1 125 ? 10.450 -4.504 -1.449 1.00 94.12 125 PHE A O 1
ATOM 928 N N . ARG A 1 126 ? 8.979 -3.131 -2.417 1.00 93.31 126 ARG A N 1
ATOM 929 C CA . ARG A 1 126 ? 9.239 -2.000 -1.515 1.00 93.31 126 ARG A CA 1
ATOM 930 C C . ARG A 1 126 ? 8.175 -1.970 -0.427 1.00 93.31 126 ARG A C 1
ATOM 932 O O . ARG A 1 126 ? 7.056 -2.405 -0.655 1.00 93.31 126 ARG A O 1
ATOM 939 N N . VAL A 1 127 ? 8.497 -1.428 0.747 1.00 94.75 127 VAL A N 1
ATOM 940 C CA . VAL A 1 127 ? 7.577 -1.460 1.898 1.00 94.75 127 VAL A CA 1
ATOM 941 C C . VAL A 1 127 ? 7.319 -0.072 2.459 1.00 94.75 127 VAL A C 1
ATOM 943 O O . VAL A 1 127 ? 8.243 0.574 2.971 1.00 94.75 127 VAL A O 1
ATOM 946 N N . SER A 1 1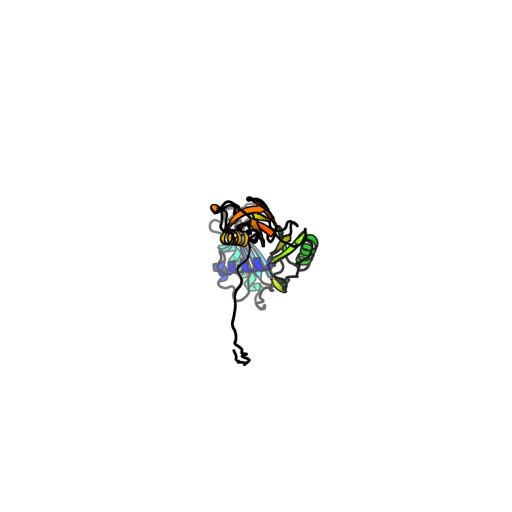28 ? 6.049 0.327 2.454 1.00 95.31 128 SER A N 1
ATOM 947 C CA . SER A 1 128 ? 5.531 1.475 3.200 1.00 95.31 128 SER A CA 1
ATOM 948 C C . SER A 1 128 ? 4.822 0.971 4.451 1.00 95.31 128 SER A C 1
ATOM 950 O O . SER A 1 128 ? 3.986 0.083 4.356 1.00 95.31 128 SER A O 1
ATOM 952 N N . ALA A 1 129 ? 5.175 1.481 5.630 1.00 94.50 129 ALA A N 1
ATOM 953 C CA . ALA A 1 129 ? 4.586 1.025 6.888 1.00 94.50 129 ALA A CA 1
ATOM 954 C C . ALA A 1 129 ? 3.931 2.192 7.621 1.00 94.50 129 ALA A C 1
ATOM 956 O O . ALA A 1 129 ? 4.614 3.172 7.921 1.00 94.50 129 ALA A O 1
ATOM 957 N N . SER A 1 130 ? 2.654 2.051 7.959 1.00 93.88 130 SER A N 1
ATOM 958 C CA . SER A 1 130 ? 1.904 2.991 8.793 1.00 93.88 130 SER A CA 1
ATOM 959 C C . SER A 1 130 ? 1.455 2.321 10.089 1.00 93.88 130 SER A C 1
ATOM 961 O O . SER A 1 130 ? 1.337 1.098 10.164 1.00 93.88 130 SER A O 1
ATOM 963 N N . SER A 1 131 ? 1.237 3.122 11.130 1.00 90.19 131 SER A N 1
ATOM 964 C CA . SER A 1 131 ? 0.548 2.659 12.336 1.00 90.19 131 SER A CA 1
ATOM 965 C C . SER A 1 131 ? -0.954 2.847 12.154 1.00 90.19 131 SER A C 1
ATOM 967 O O . SER A 1 131 ? -1.371 3.852 11.581 1.00 90.19 131 SER A O 1
ATOM 969 N N . GLY A 1 132 ? -1.756 1.912 12.652 1.00 86.31 132 GLY A N 1
ATOM 970 C CA . GLY A 1 132 ? -3.213 2.033 12.641 1.00 86.31 132 GLY A CA 1
ATOM 971 C C . GLY A 1 132 ? -3.848 1.284 13.801 1.00 86.31 132 GLY A C 1
ATOM 972 O O . GLY A 1 132 ? -3.253 0.339 14.326 1.00 86.31 132 GLY A O 1
ATOM 973 N N . ASP A 1 133 ? -5.036 1.727 14.201 1.00 84.81 133 ASP A N 1
ATOM 974 C CA . ASP A 1 133 ? -5.773 1.127 15.307 1.00 84.81 133 ASP A CA 1
ATOM 975 C C . ASP A 1 133 ? -6.122 -0.324 14.975 1.00 84.81 133 ASP A C 1
ATOM 977 O O . ASP A 1 133 ? -6.640 -0.644 13.904 1.00 84.81 133 ASP A O 1
ATOM 981 N N . SER A 1 134 ? -5.775 -1.224 15.888 1.00 88.12 134 SER A N 1
ATOM 982 C CA . SER A 1 134 ? -5.906 -2.657 15.673 1.00 88.12 134 SER A CA 1
ATOM 983 C C . SER A 1 134 ? -5.954 -3.387 17.006 1.00 88.12 134 SER A C 1
ATOM 985 O O . SER A 1 134 ? -5.290 -3.004 17.968 1.00 88.12 134 SER A O 1
ATOM 987 N N . PHE A 1 135 ? -6.709 -4.482 17.043 1.00 86.06 135 PHE A N 1
ATOM 988 C CA . PHE A 1 135 ? -6.719 -5.418 18.167 1.00 86.06 135 PHE A CA 1
ATOM 989 C C . PHE A 1 135 ? -5.504 -6.363 18.163 1.00 86.06 135 PHE A C 1
ATOM 991 O O . PHE A 1 135 ? -5.319 -7.135 19.100 1.00 86.06 135 PHE A O 1
ATOM 998 N N . SER A 1 136 ? -4.665 -6.329 17.121 1.00 86.25 136 SER A N 1
ATOM 999 C CA . SER A 1 136 ? -3.468 -7.167 17.036 1.00 86.25 136 SER A CA 1
ATOM 1000 C C . SER A 1 136 ? -2.392 -6.745 18.051 1.00 86.25 136 SER A C 1
ATOM 1002 O O . SER A 1 136 ? -2.291 -5.562 18.392 1.00 86.25 136 SER A O 1
ATOM 1004 N N . PRO A 1 137 ? -1.518 -7.672 18.488 1.00 88.12 137 PRO A N 1
ATOM 1005 C CA . PRO A 1 137 ? -0.392 -7.365 19.365 1.00 88.12 137 PRO A CA 1
ATOM 1006 C C . PRO A 1 137 ? 0.522 -6.248 18.847 1.00 88.12 137 PRO A C 1
ATOM 1008 O O . PRO A 1 137 ? 0.757 -6.104 17.644 1.00 88.12 137 PRO A O 1
ATOM 1011 N N . LYS A 1 138 ? 1.137 -5.507 19.779 1.00 89.62 138 LYS A N 1
ATOM 1012 C CA . LYS A 1 138 ? 2.077 -4.422 19.463 1.00 89.62 138 LYS A CA 1
ATOM 1013 C C . LYS A 1 138 ? 3.169 -4.867 18.485 1.00 89.62 138 LYS A C 1
ATOM 1015 O O . LYS A 1 138 ? 3.878 -5.862 18.695 1.00 89.62 138 LYS A O 1
ATOM 1020 N N . GLY A 1 139 ? 3.345 -4.069 17.435 1.00 89.69 139 GLY A N 1
ATOM 1021 C CA . GLY A 1 139 ? 4.394 -4.229 16.434 1.00 89.69 139 GLY A CA 1
ATOM 1022 C C . GLY A 1 139 ? 4.150 -5.342 15.415 1.00 89.69 139 GLY A C 1
ATOM 1023 O O . GLY A 1 139 ? 5.052 -5.598 14.612 1.00 89.69 139 GLY A O 1
ATOM 1024 N N . GLN A 1 140 ? 2.984 -5.998 15.443 1.00 94.31 140 GLN A N 1
ATOM 1025 C CA . GLN A 1 140 ? 2.574 -6.939 14.401 1.00 94.31 140 GLN A CA 1
ATOM 1026 C C . GLN A 1 140 ? 1.857 -6.230 13.257 1.00 94.31 140 GLN A C 1
ATOM 1028 O O . GLN A 1 140 ? 1.173 -5.224 13.457 1.00 94.31 140 GLN A O 1
ATOM 1033 N N . VAL A 1 141 ? 2.022 -6.765 12.052 1.00 95.81 141 VAL A N 1
ATOM 1034 C CA . VAL A 1 141 ? 1.281 -6.325 10.873 1.00 95.81 141 VAL A CA 1
ATOM 1035 C C . VAL A 1 141 ? -0.147 -6.865 10.942 1.00 95.81 141 VAL A C 1
ATOM 1037 O O . VAL A 1 141 ? -0.342 -8.073 11.049 1.00 95.81 141 VAL A O 1
ATOM 1040 N N . PHE A 1 142 ? -1.139 -5.980 10.869 1.00 94.75 142 PHE A N 1
ATOM 1041 C CA . PHE A 1 142 ? -2.562 -6.347 10.878 1.00 94.75 142 PHE A CA 1
ATOM 1042 C C . PHE A 1 142 ? -3.231 -6.177 9.511 1.00 94.75 142 PHE A C 1
ATOM 1044 O O . PHE A 1 142 ? -4.307 -6.717 9.277 1.00 94.75 142 PHE A O 1
ATOM 1051 N N . SER A 1 143 ? -2.614 -5.418 8.606 1.00 95.06 143 SER A N 1
ATOM 1052 C CA . SER A 1 143 ? -3.122 -5.206 7.253 1.00 95.06 143 SER A CA 1
ATOM 1053 C C . SER A 1 143 ? -1.976 -5.106 6.255 1.00 95.06 143 SER A C 1
ATOM 1055 O O . SER A 1 143 ? -0.883 -4.642 6.587 1.00 95.06 143 SER A O 1
ATOM 1057 N N . GLN A 1 144 ? -2.227 -5.547 5.025 1.00 96.38 144 GLN A N 1
ATOM 1058 C CA . GLN A 1 144 ? -1.308 -5.390 3.905 1.00 96.38 144 GLN A CA 1
ATOM 1059 C C . GLN A 1 144 ? -2.080 -5.099 2.619 1.00 96.38 144 GLN A C 1
ATOM 1061 O O . GLN A 1 144 ? -3.192 -5.594 2.433 1.00 96.38 144 GLN A O 1
ATOM 1066 N N . SER A 1 145 ? -1.477 -4.322 1.726 1.00 94.75 145 SER A N 1
ATOM 1067 C CA . SER A 1 145 ? -1.976 -4.082 0.377 1.00 94.75 145 SER A CA 1
ATOM 1068 C C . SER A 1 145 ? -0.803 -3.893 -0.591 1.00 94.75 145 SER A C 1
ATOM 1070 O O . SER A 1 145 ? 0.062 -3.060 -0.310 1.00 94.75 145 SER A O 1
ATOM 1072 N N . PRO A 1 146 ? -0.741 -4.614 -1.726 1.00 95.94 146 PRO A N 1
ATOM 1073 C CA . PRO A 1 146 ? -1.683 -5.644 -2.176 1.00 95.94 146 PRO A CA 1
ATOM 1074 C C . PRO A 1 146 ? -1.794 -6.866 -1.244 1.00 95.94 146 PRO A C 1
ATOM 1076 O O . PRO A 1 146 ? -0.933 -7.103 -0.391 1.00 95.94 146 PRO A O 1
ATOM 1079 N N . SER A 1 147 ? -2.880 -7.630 -1.390 1.00 94.12 147 SER A N 1
ATOM 1080 C CA . SER A 1 147 ? -3.112 -8.858 -0.621 1.00 94.12 147 SER A CA 1
ATOM 1081 C C . SER A 1 147 ? -2.069 -9.932 -0.935 1.00 94.12 147 SER A C 1
ATOM 1083 O O . SER A 1 147 ? -1.436 -9.925 -1.992 1.00 94.12 147 SER A O 1
ATOM 1085 N N . ALA A 1 148 ? -1.893 -10.877 -0.014 1.00 94.88 148 ALA A N 1
ATOM 1086 C CA . ALA A 1 148 ? -0.996 -12.005 -0.221 1.00 94.88 148 ALA A CA 1
ATOM 1087 C C . ALA A 1 148 ? -1.393 -12.806 -1.476 1.00 94.88 148 ALA A C 1
ATOM 1089 O O . ALA A 1 148 ? -2.575 -12.971 -1.770 1.00 94.88 148 ALA A O 1
ATOM 1090 N N . GLY A 1 149 ? -0.400 -13.287 -2.223 1.00 93.31 149 GLY A N 1
ATOM 1091 C CA . GLY A 1 149 ? -0.589 -14.031 -3.469 1.00 93.31 149 GLY A CA 1
ATOM 1092 C C . GLY A 1 149 ? -0.879 -13.164 -4.698 1.00 93.31 149 GLY A C 1
ATOM 1093 O O . GLY A 1 149 ? -0.780 -13.664 -5.816 1.00 93.31 149 GLY A O 1
ATOM 1094 N N . THR A 1 150 ? -1.170 -11.867 -4.539 1.00 95.31 150 THR A N 1
ATOM 1095 C CA . THR A 1 150 ? -1.331 -10.960 -5.682 1.00 95.31 150 THR A CA 1
ATOM 1096 C C . THR A 1 150 ? -0.032 -10.898 -6.478 1.00 95.31 150 THR A C 1
ATOM 1098 O O . THR A 1 150 ? 1.009 -10.531 -5.938 1.00 95.31 150 THR A O 1
ATOM 1101 N N . VAL A 1 151 ? -0.083 -11.234 -7.767 1.00 92.19 151 VAL A N 1
ATOM 1102 C CA . VAL A 1 151 ? 1.076 -11.114 -8.656 1.00 92.19 151 VAL A CA 1
ATOM 1103 C C . VAL A 1 151 ? 1.224 -9.661 -9.083 1.00 92.19 151 VAL A C 1
ATOM 1105 O O . VAL A 1 151 ? 0.307 -9.071 -9.653 1.00 92.19 151 VAL A O 1
ATOM 1108 N N . THR A 1 152 ? 2.375 -9.062 -8.791 1.00 89.62 152 THR A N 1
ATOM 1109 C CA . THR A 1 152 ? 2.680 -7.689 -9.197 1.00 89.62 152 THR A CA 1
ATOM 1110 C C . THR A 1 152 ? 4.156 -7.520 -9.538 1.00 89.62 152 THR A C 1
ATOM 1112 O O . THR A 1 152 ? 4.987 -8.400 -9.317 1.00 89.62 152 THR A O 1
ATOM 1115 N N . VAL A 1 153 ? 4.484 -6.373 -10.123 1.00 87.88 153 VAL A N 1
ATOM 1116 C CA . VAL A 1 153 ? 5.837 -6.016 -10.548 1.00 87.88 153 VAL A CA 1
ATOM 1117 C C . VAL A 1 153 ? 6.767 -5.869 -9.343 1.00 87.88 153 VAL A C 1
ATOM 1119 O O . VAL A 1 153 ? 6.427 -5.217 -8.358 1.00 87.88 153 VAL A O 1
ATOM 1122 N N . HIS A 1 154 ? 7.977 -6.424 -9.431 1.00 85.88 154 HIS A N 1
ATOM 1123 C CA . HIS A 1 154 ? 9.014 -6.195 -8.424 1.00 85.88 154 HIS A CA 1
ATOM 1124 C C . HIS A 1 154 ? 9.341 -4.702 -8.340 1.00 85.88 154 HIS A C 1
ATOM 1126 O O . HIS A 1 154 ? 9.543 -4.035 -9.359 1.00 85.88 154 HIS A O 1
ATOM 1132 N N . GLY A 1 155 ? 9.461 -4.179 -7.128 1.00 84.94 155 GLY A N 1
ATOM 1133 C CA . GLY A 1 155 ? 9.635 -2.761 -6.829 1.00 84.94 155 GLY A CA 1
ATOM 1134 C C . GLY A 1 155 ? 8.325 -2.033 -6.525 1.00 84.94 155 GLY A C 1
ATOM 1135 O O . GLY A 1 155 ? 8.383 -0.904 -6.043 1.00 84.94 155 GLY A O 1
ATOM 1136 N N . THR A 1 156 ? 7.163 -2.665 -6.741 1.00 89.69 156 THR A N 1
ATOM 1137 C CA . THR A 1 156 ? 5.875 -2.150 -6.254 1.00 89.69 156 THR A CA 1
ATOM 1138 C C . THR A 1 156 ? 5.930 -1.947 -4.743 1.00 89.69 156 THR A C 1
ATOM 1140 O O . THR A 1 156 ? 6.519 -2.750 -4.013 1.00 89.69 156 THR A O 1
ATOM 1143 N N . VAL A 1 157 ? 5.326 -0.855 -4.275 1.00 93.62 157 VAL A N 1
ATOM 1144 C CA . VAL A 1 157 ? 5.227 -0.560 -2.847 1.00 93.62 157 VAL A CA 1
ATOM 1145 C C . VAL A 1 157 ? 4.067 -1.351 -2.253 1.00 93.62 157 VAL A C 1
ATOM 1147 O O . VAL A 1 157 ? 2.914 -1.132 -2.610 1.00 93.62 157 VAL A O 1
ATOM 1150 N N . VAL A 1 158 ? 4.386 -2.243 -1.323 1.00 96.38 158 VAL A N 1
ATOM 1151 C CA . VAL A 1 158 ? 3.429 -2.919 -0.452 1.00 96.38 158 VAL A CA 1
ATOM 1152 C C . VAL A 1 158 ? 3.251 -2.062 0.798 1.00 96.38 158 VAL A C 1
ATOM 1154 O O . VAL A 1 158 ? 4.200 -1.804 1.546 1.00 96.38 158 VAL A O 1
ATOM 1157 N N . SER A 1 159 ? 2.029 -1.592 1.004 1.00 96.19 159 SER A N 1
ATOM 1158 C CA . SER A 1 159 ? 1.618 -0.856 2.192 1.00 96.19 159 SER A CA 1
ATOM 1159 C C . SER A 1 159 ? 1.239 -1.841 3.289 1.00 96.19 159 SER A C 1
ATOM 1161 O O . SER A 1 159 ? 0.398 -2.708 3.067 1.00 96.19 159 SER A O 1
ATOM 1163 N N . ILE A 1 160 ? 1.840 -1.710 4.469 1.00 96.88 160 ILE A N 1
ATOM 1164 C CA . ILE A 1 160 ? 1.543 -2.529 5.648 1.00 96.88 160 ILE A CA 1
ATOM 1165 C C . ILE A 1 160 ? 1.055 -1.650 6.801 1.00 96.88 160 ILE A C 1
ATOM 1167 O O . ILE A 1 160 ? 1.655 -0.615 7.098 1.00 96.88 160 ILE A O 1
ATOM 1171 N N . GLY A 1 161 ? -0.012 -2.076 7.473 1.00 95.44 161 GLY A N 1
ATOM 1172 C CA . GLY A 1 161 ? -0.476 -1.485 8.724 1.00 95.44 161 GLY A CA 1
ATOM 1173 C C . GLY A 1 161 ? 0.090 -2.250 9.913 1.00 95.44 161 GLY A C 1
ATOM 1174 O O . GLY A 1 161 ? -0.047 -3.470 9.998 1.00 95.44 161 GLY A O 1
ATOM 1175 N N . VAL A 1 162 ? 0.731 -1.540 10.835 1.00 95.62 162 VAL A N 1
ATOM 1176 C CA . VAL A 1 162 ? 1.361 -2.089 12.039 1.00 95.62 162 VAL A CA 1
ATOM 1177 C C . VAL A 1 162 ? 0.561 -1.669 13.266 1.00 95.62 162 VAL A C 1
ATOM 1179 O O . VAL A 1 162 ? 0.255 -0.491 13.439 1.00 95.62 162 VAL A O 1
ATOM 1182 N N . SER A 1 163 ? 0.247 -2.623 14.140 1.00 94.19 163 SER A N 1
ATOM 1183 C CA . SER A 1 163 ? -0.486 -2.331 15.369 1.00 94.19 163 SER A CA 1
ATOM 1184 C C . SER A 1 163 ? 0.406 -1.571 16.363 1.00 94.19 163 SER A C 1
ATOM 1186 O O . SER A 1 163 ? 1.506 -2.047 16.688 1.00 94.19 163 SER A O 1
ATOM 1188 N N . PRO A 1 164 ? -0.044 -0.426 16.911 1.00 88.31 164 PRO A N 1
ATOM 1189 C CA . PRO A 1 164 ? 0.643 0.256 18.004 1.00 88.31 164 PRO A CA 1
ATOM 1190 C C . PRO A 1 164 ? 0.528 -0.510 19.333 1.00 88.31 164 PRO A C 1
ATOM 1192 O O . PRO A 1 164 ? 1.228 -0.172 20.290 1.00 88.31 164 PRO A O 1
ATOM 1195 N N . GLY A 1 165 ? -0.314 -1.550 19.396 1.00 84.50 165 GLY A N 1
ATOM 1196 C CA . GLY A 1 165 ? -0.657 -2.266 20.626 1.00 84.50 165 GLY A CA 1
ATOM 1197 C C . GLY A 1 165 ? -1.695 -1.552 21.487 1.00 84.50 165 GLY A C 1
ATOM 1198 O O . GLY A 1 165 ? -1.907 -1.955 22.625 1.00 84.50 165 GLY A O 1
ATOM 1199 N N . VAL A 1 166 ? -2.308 -0.490 20.962 1.00 81.81 166 VAL A N 1
ATOM 1200 C CA . VAL A 1 166 ? -3.431 0.208 21.584 1.00 81.81 166 VAL A CA 1
ATOM 1201 C C . VAL A 1 166 ? -4.676 -0.206 20.814 1.00 81.81 166 VAL A C 1
ATOM 1203 O O . VAL A 1 166 ? -4.767 0.048 19.613 1.00 81.81 166 VAL A O 1
ATOM 1206 N N . ALA A 1 167 ? -5.598 -0.885 21.494 1.00 82.56 167 ALA A N 1
ATOM 1207 C CA . ALA A 1 167 ? -6.872 -1.254 20.897 1.00 82.56 167 ALA A CA 1
ATOM 1208 C C . ALA A 1 167 ? -7.689 0.015 20.577 1.00 82.56 167 ALA A C 1
ATOM 1210 O O . ALA A 1 167 ? -7.585 0.990 21.336 1.00 82.56 167 ALA A O 1
ATOM 1211 N N . PRO A 1 168 ? -8.503 0.012 19.501 1.00 85.31 168 PRO A N 1
ATOM 1212 C CA . PRO A 1 168 ? -9.323 1.158 19.115 1.00 85.31 168 PRO A CA 1
ATOM 1213 C C . PRO A 1 168 ? -10.110 1.706 20.309 1.00 85.31 168 PRO A C 1
ATOM 1215 O O . PRO A 1 168 ? -10.748 0.943 21.033 1.00 85.31 168 PRO A O 1
ATOM 1218 N N . GLN A 1 169 ? -10.037 3.018 20.537 1.00 88.69 169 GLN A N 1
ATOM 1219 C CA . GLN A 1 169 ? -10.714 3.685 21.652 1.00 88.69 169 GLN A CA 1
ATOM 1220 C C . GLN A 1 169 ? -11.909 4.482 21.138 1.00 88.69 169 GLN A C 1
ATOM 1222 O O . GLN A 1 169 ? -11.780 5.241 20.179 1.00 88.69 169 GLN A O 1
ATOM 1227 N N . VAL A 1 170 ? -13.034 4.389 21.834 1.00 92.56 170 VAL A N 1
ATOM 1228 C CA . VAL A 1 170 ? -14.245 5.168 21.568 1.00 92.56 170 VAL A CA 1
ATOM 1229 C C . VAL A 1 170 ? -14.602 6.008 22.793 1.00 92.56 170 VAL A C 1
ATOM 1231 O O . VAL A 1 170 ? -14.253 5.668 23.925 1.00 92.56 170 VAL A O 1
ATOM 1234 N N . SER A 1 171 ? -15.247 7.151 22.560 1.00 93.19 171 SER A N 1
ATOM 1235 C CA . SER A 1 171 ? -15.763 7.999 23.638 1.00 93.19 171 SER A CA 1
ATOM 1236 C C . SER A 1 171 ? -17.143 7.502 24.037 1.00 93.19 171 SER A C 1
ATOM 1238 O O . SER A 1 171 ? -17.979 7.310 23.156 1.00 93.19 171 SER A O 1
ATOM 1240 N N . VAL A 1 172 ? -17.386 7.313 25.332 1.00 95.19 172 VAL A N 1
ATOM 1241 C CA . VAL A 1 172 ? -18.694 6.894 25.845 1.00 95.19 172 VAL A CA 1
ATOM 1242 C C . VAL A 1 172 ? -19.691 8.056 25.710 1.00 95.19 172 VAL A C 1
ATOM 1244 O O . VAL A 1 172 ? -19.474 9.106 26.322 1.00 95.19 172 VAL A O 1
ATOM 1247 N N . PRO A 1 173 ? -20.783 7.907 24.934 1.00 93.88 173 PRO A N 1
ATOM 1248 C CA . PRO A 1 173 ? -21.843 8.905 24.851 1.00 93.88 173 PRO A CA 1
ATOM 1249 C C . PRO A 1 173 ? -22.537 9.132 26.199 1.00 93.88 173 PRO A C 1
ATOM 1251 O O . PRO A 1 173 ? -22.681 8.214 27.010 1.00 93.88 173 PRO A O 1
ATOM 1254 N N . GLY A 1 174 ? -23.018 10.354 26.416 1.00 94.12 174 GLY A N 1
ATOM 1255 C CA . GLY A 1 174 ? -23.916 10.661 27.523 1.00 94.12 174 GLY A CA 1
ATOM 1256 C C . GLY A 1 174 ? -25.328 10.185 27.209 1.00 94.12 174 GLY A C 1
ATOM 1257 O O . GLY A 1 174 ? -25.930 10.632 26.236 1.00 94.12 174 GLY A O 1
ATOM 1258 N N . VAL A 1 175 ? -25.850 9.282 28.034 1.00 94.44 175 VAL A N 1
ATOM 1259 C CA . VAL A 1 175 ? -27.194 8.704 27.896 1.00 94.44 175 VAL A CA 1
ATOM 1260 C C . VAL A 1 175 ? -28.087 8.949 29.114 1.00 94.44 175 VAL A C 1
ATOM 1262 O O . VAL A 1 175 ? -29.221 8.474 29.148 1.00 94.44 175 VAL A O 1
ATOM 1265 N N . LEU A 1 176 ? -27.603 9.709 30.101 1.00 93.50 176 LEU A N 1
ATOM 1266 C CA . LEU A 1 176 ? -28.390 10.155 31.253 1.00 93.50 176 LEU A CA 1
ATOM 1267 C C . LEU A 1 176 ? -29.669 10.871 30.800 1.00 93.50 176 LEU A C 1
ATOM 1269 O O . LEU A 1 176 ? -29.627 11.762 29.953 1.00 93.50 176 LEU A O 1
ATOM 1273 N N . GLY A 1 177 ? -30.807 10.472 31.369 1.00 91.00 177 GLY A N 1
ATOM 1274 C CA . GLY A 1 177 ? -32.117 11.026 31.022 1.00 91.00 177 GLY A CA 1
ATOM 1275 C C . GLY A 1 177 ? -32.704 10.527 29.697 1.00 91.00 177 GLY A C 1
ATOM 1276 O O . GLY A 1 177 ? -33.837 10.880 29.375 1.00 91.00 177 GLY A O 1
ATOM 1277 N N . LEU A 1 178 ? -32.002 9.680 28.934 1.00 94.00 178 LEU A N 1
ATOM 1278 C CA . LEU A 1 178 ? -32.604 8.977 27.799 1.00 94.00 178 LEU A CA 1
ATOM 1279 C C . LEU A 1 178 ? -33.440 7.790 28.286 1.00 94.00 178 LEU A C 1
ATOM 1281 O O . LEU A 1 178 ? -33.161 7.190 29.325 1.00 94.00 178 LEU A O 1
ATOM 1285 N N . ARG A 1 179 ? -34.449 7.398 27.501 1.00 94.12 179 ARG A N 1
ATOM 1286 C CA . ARG A 1 179 ? -35.136 6.114 27.713 1.00 94.12 179 ARG A CA 1
ATOM 1287 C C . ARG A 1 179 ? -34.149 4.964 27.529 1.00 94.12 179 ARG A C 1
ATOM 1289 O O . ARG A 1 179 ? -33.340 5.014 26.603 1.00 94.12 179 ARG A O 1
ATOM 1296 N N . GLY A 1 180 ? -34.272 3.899 28.326 1.00 88.38 180 GLY A N 1
ATOM 1297 C CA . GLY A 1 180 ? -33.342 2.756 28.294 1.00 88.38 180 GLY A CA 1
ATOM 1298 C C . GLY A 1 180 ? -33.103 2.175 26.890 1.00 88.38 180 GLY A C 1
ATOM 1299 O O . GLY A 1 180 ? -31.970 1.869 26.522 1.00 88.38 180 GLY A O 1
ATOM 1300 N N . TYR A 1 181 ? -34.144 2.117 26.053 1.00 89.81 181 TYR A N 1
ATOM 1301 C CA . TYR A 1 181 ? -34.018 1.709 24.649 1.00 89.81 181 TYR A CA 1
ATOM 1302 C C . TYR A 1 181 ? -33.146 2.666 23.814 1.00 89.81 181 TYR A C 1
ATOM 1304 O O . TYR A 1 181 ? -32.241 2.221 23.109 1.00 89.81 181 TYR A O 1
ATOM 1312 N N . GLY A 1 182 ? -33.385 3.977 23.914 1.00 92.19 182 GLY A N 1
ATOM 1313 C CA . GLY A 1 182 ? -32.621 4.994 23.184 1.00 92.19 182 GLY A CA 1
ATOM 1314 C C . GLY A 1 182 ? -31.170 5.087 23.659 1.00 92.19 182 GLY A C 1
ATOM 1315 O O . GLY A 1 182 ? -30.262 5.194 22.840 1.00 92.19 182 GLY A O 1
ATOM 1316 N N . ALA A 1 183 ? -30.947 4.953 24.968 1.00 92.56 183 ALA A N 1
ATOM 1317 C CA . ALA A 1 183 ? -29.615 4.869 25.557 1.00 92.56 183 ALA A CA 1
ATOM 1318 C C . ALA A 1 183 ? -28.815 3.694 24.983 1.00 92.56 183 ALA A C 1
ATOM 1320 O O . ALA A 1 183 ? -27.681 3.866 24.540 1.00 92.56 183 ALA A O 1
ATOM 1321 N N . ARG A 1 184 ? -29.427 2.505 24.921 1.00 92.38 184 ARG A N 1
ATOM 1322 C CA . ARG A 1 184 ? -28.784 1.321 24.349 1.00 92.38 184 ARG A CA 1
ATOM 1323 C C . ARG A 1 184 ? -28.404 1.528 22.883 1.00 92.38 184 ARG A C 1
ATOM 1325 O O . ARG A 1 184 ? -27.279 1.209 22.515 1.00 92.38 184 ARG A O 1
ATOM 1332 N N . LEU A 1 185 ? -29.303 2.090 22.072 1.00 93.94 185 LEU A N 1
ATOM 1333 C CA . LEU A 1 185 ? -29.013 2.387 20.666 1.00 93.94 185 LEU A CA 1
ATOM 1334 C C . LEU A 1 185 ? -27.841 3.363 20.512 1.00 93.94 185 LEU A C 1
ATOM 1336 O O . LEU A 1 185 ? -26.958 3.120 19.695 1.00 93.94 185 LEU A O 1
ATOM 1340 N N . ALA A 1 186 ? -27.800 4.432 21.311 1.00 93.12 186 ALA A N 1
ATOM 1341 C CA . ALA A 1 186 ? -26.724 5.420 21.256 1.00 93.12 186 ALA A CA 1
ATOM 1342 C C . ALA A 1 186 ? -25.350 4.811 21.592 1.00 93.12 186 ALA A C 1
ATOM 1344 O O . ALA A 1 186 ? -24.362 5.103 20.921 1.00 93.12 186 ALA A O 1
ATOM 1345 N N . LEU A 1 187 ? -25.290 3.930 22.595 1.00 94.06 187 LEU A N 1
ATOM 1346 C CA . LEU A 1 187 ? -24.064 3.225 22.982 1.00 94.06 187 LEU A CA 1
ATOM 1347 C C . LEU A 1 187 ? -23.652 2.174 21.936 1.00 94.06 187 LEU A C 1
ATOM 1349 O O . LEU A 1 187 ? -22.486 2.093 21.554 1.00 94.06 187 LEU A O 1
ATOM 1353 N N . GLN A 1 188 ? -24.604 1.402 21.411 1.00 93.62 188 GLN A N 1
ATOM 1354 C CA . GLN A 1 188 ? -24.331 0.408 20.369 1.00 93.62 188 GLN A CA 1
ATOM 1355 C C . GLN A 1 188 ? -23.873 1.051 19.055 1.00 93.62 188 GLN A C 1
ATOM 1357 O O . GLN A 1 188 ? -23.014 0.496 18.374 1.00 93.62 188 GLN A O 1
ATOM 1362 N N . ALA A 1 189 ? -24.387 2.239 18.720 1.00 92.69 189 ALA A N 1
ATOM 1363 C CA . ALA A 1 189 ? -24.003 2.977 17.518 1.00 92.69 189 ALA A CA 1
ATOM 1364 C C . ALA A 1 189 ? -22.511 3.353 17.492 1.00 92.69 189 ALA A C 1
ATOM 1366 O O . ALA A 1 189 ? -21.924 3.447 16.417 1.00 92.69 189 ALA A O 1
ATOM 1367 N N . VAL A 1 190 ? -21.883 3.521 18.660 1.00 92.94 190 VAL A N 1
ATOM 1368 C CA . VAL A 1 190 ? -20.432 3.752 18.780 1.00 92.94 190 VAL A CA 1
ATOM 1369 C C . VAL A 1 190 ? -19.637 2.460 19.018 1.00 92.94 190 VAL A C 1
ATOM 1371 O O . VAL A 1 190 ? -18.450 2.505 19.331 1.00 92.94 190 VAL A O 1
ATOM 1374 N N . GLY A 1 191 ? -20.275 1.296 18.869 1.00 91.12 191 GLY A N 1
ATOM 1375 C CA . GLY A 1 191 ? -19.637 -0.011 19.002 1.00 91.12 191 GLY A CA 1
ATOM 1376 C C . GLY A 1 191 ? -19.372 -0.441 20.445 1.00 91.12 191 GLY A C 1
ATOM 1377 O O . GLY A 1 191 ? -18.440 -1.209 20.671 1.00 91.12 191 GLY A O 1
ATOM 1378 N N . LEU A 1 192 ? -20.145 0.052 21.419 1.00 94.69 192 LEU A N 1
ATOM 1379 C CA . LEU A 1 192 ? -20.063 -0.376 22.819 1.00 94.69 192 LEU A CA 1
ATOM 1380 C C . LEU A 1 192 ? -21.081 -1.478 23.120 1.00 94.69 192 LEU A C 1
ATOM 1382 O O . LEU A 1 192 ? -22.210 -1.462 22.624 1.00 94.69 192 LEU A O 1
ATOM 1386 N N . ALA A 1 193 ? -20.688 -2.425 23.970 1.00 93.69 193 ALA A N 1
ATOM 1387 C CA . ALA A 1 193 ? -21.625 -3.370 24.563 1.00 93.69 193 ALA A CA 1
ATOM 1388 C C . ALA A 1 193 ? -22.414 -2.668 25.680 1.00 93.69 193 ALA A C 1
ATOM 1390 O O . ALA A 1 193 ? -21.910 -1.744 26.317 1.00 93.69 193 ALA A O 1
ATOM 1391 N N . VAL A 1 194 ? -23.656 -3.086 25.927 1.00 95.25 194 VAL A N 1
ATOM 1392 C CA . VAL A 1 194 ? -24.530 -2.430 26.912 1.00 95.25 194 VAL A CA 1
ATOM 1393 C C . VAL A 1 194 ? -25.050 -3.458 27.899 1.00 95.25 194 VAL A C 1
ATOM 1395 O O . VAL A 1 194 ? -25.718 -4.410 27.503 1.00 95.25 194 VAL A O 1
ATOM 1398 N N . ASN A 1 195 ? -24.775 -3.232 29.179 1.00 95.62 195 ASN A N 1
ATOM 1399 C CA . ASN A 1 195 ? -25.401 -3.943 30.283 1.00 95.62 195 ASN A CA 1
ATOM 1400 C C . ASN A 1 195 ? -26.497 -3.053 30.880 1.00 95.62 195 ASN A C 1
ATOM 1402 O O . ASN A 1 195 ? -26.277 -1.862 31.072 1.00 95.62 195 ASN A O 1
ATOM 1406 N N . THR A 1 196 ? -27.684 -3.592 31.145 1.00 94.94 196 THR A N 1
ATOM 1407 C CA . THR A 1 196 ? -28.792 -2.820 31.732 1.00 94.94 196 THR A CA 1
ATOM 1408 C C . THR A 1 196 ? -29.103 -3.367 33.110 1.00 94.94 196 THR A C 1
ATOM 1410 O O . THR A 1 196 ? -29.437 -4.541 33.239 1.00 94.94 196 THR A O 1
ATOM 1413 N N . VAL A 1 197 ? -29.012 -2.509 34.120 1.00 95.56 197 VAL A N 1
ATOM 1414 C CA . VAL A 1 197 ? -29.322 -2.844 35.509 1.00 95.56 197 VAL A CA 1
ATOM 1415 C C . VAL A 1 197 ? -30.568 -2.058 35.923 1.00 95.56 197 VAL A C 1
ATOM 1417 O O . VAL A 1 197 ? -30.555 -0.827 35.846 1.00 95.56 197 VAL A O 1
ATOM 1420 N N . PRO A 1 198 ? -31.665 -2.726 36.318 1.00 92.38 198 PRO A N 1
ATOM 1421 C CA . PRO A 1 198 ? -32.819 -2.037 36.879 1.00 92.38 198 PRO A CA 1
ATOM 1422 C C . PRO A 1 198 ? -32.464 -1.463 38.258 1.00 92.38 198 PRO A C 1
ATOM 1424 O O . PRO A 1 198 ? -31.774 -2.107 39.045 1.00 92.38 198 PRO A O 1
ATOM 1427 N N . VAL A 1 199 ? -32.920 -0.245 38.540 1.00 93.19 199 VAL A N 1
ATOM 1428 C CA . VAL A 1 199 ? -32.768 0.418 39.841 1.00 93.19 199 VAL A CA 1
ATOM 1429 C C . VAL A 1 199 ? -34.118 0.960 40.261 1.00 93.19 199 VAL A C 1
ATOM 1431 O O . VAL A 1 199 ? -34.714 1.756 39.539 1.00 93.19 199 VAL A O 1
ATOM 1434 N N . GLU A 1 200 ? -34.600 0.539 41.421 1.00 91.12 200 GLU A N 1
ATOM 1435 C CA . GLU A 1 200 ? -35.868 1.021 41.955 1.00 91.12 200 GLU A CA 1
ATOM 1436 C C . GLU A 1 200 ? -35.817 2.529 42.216 1.00 91.12 200 GLU A C 1
ATOM 1438 O O . GLU A 1 200 ? -34.812 3.079 42.678 1.00 91.12 200 GLU A O 1
ATOM 1443 N N . THR A 1 201 ? -36.903 3.228 41.894 1.00 87.19 201 THR A N 1
ATOM 1444 C CA . THR A 1 201 ? -37.001 4.665 42.128 1.00 87.19 201 THR A CA 1
ATOM 1445 C C . THR A 1 201 ? -38.389 5.067 42.598 1.00 87.19 201 THR A C 1
ATOM 1447 O O . THR A 1 201 ? -39.394 4.772 41.964 1.00 87.19 201 THR A O 1
ATOM 1450 N N . GLU A 1 202 ? -38.438 5.823 43.694 1.00 88.12 202 GLU A N 1
ATOM 1451 C CA . GLU A 1 202 ? -39.678 6.423 44.201 1.00 88.12 202 GLU A CA 1
ATOM 1452 C C . GLU A 1 202 ? -40.181 7.581 43.325 1.00 88.12 202 GLU A C 1
ATOM 1454 O O . GLU A 1 202 ? -41.299 8.053 43.507 1.00 88.12 202 GLU A O 1
ATOM 1459 N N . ASN A 1 203 ? -39.366 8.071 42.381 1.00 88.00 203 ASN A N 1
ATOM 1460 C CA . ASN A 1 203 ? -39.732 9.171 41.495 1.00 88.00 203 ASN A CA 1
ATOM 1461 C C . ASN A 1 203 ? -40.307 8.633 40.169 1.00 88.00 203 ASN A C 1
ATOM 1463 O O . ASN A 1 203 ? -39.528 8.172 39.326 1.00 88.00 203 ASN A O 1
ATOM 1467 N N . PRO A 1 204 ? -41.622 8.782 39.903 1.00 86.69 204 PRO A N 1
ATOM 1468 C CA . PRO A 1 204 ? -42.247 8.264 38.684 1.00 86.69 204 PRO A CA 1
ATOM 1469 C C . PRO A 1 204 ? -41.652 8.842 37.394 1.00 86.69 204 PRO A C 1
ATOM 1471 O O . PRO A 1 204 ? -41.628 8.170 36.367 1.00 86.69 204 PRO A O 1
ATOM 1474 N N . ALA A 1 205 ? -41.108 10.065 37.430 1.00 89.31 205 ALA A N 1
ATOM 1475 C CA . ALA A 1 205 ? -40.488 10.693 36.262 1.00 89.31 205 ALA A CA 1
ATOM 1476 C C . ALA A 1 205 ? -39.170 10.019 35.836 1.00 89.31 205 ALA A C 1
ATOM 1478 O O . ALA A 1 205 ? -38.679 10.278 34.738 1.00 89.31 205 ALA A O 1
ATOM 1479 N N . LYS A 1 206 ? -38.580 9.176 36.694 1.00 89.44 206 LYS A N 1
ATOM 1480 C CA . LYS A 1 206 ? -37.341 8.439 36.413 1.00 89.44 206 LYS A CA 1
ATOM 1481 C C . LYS A 1 206 ? -37.585 7.003 35.937 1.00 89.44 206 LYS A C 1
ATOM 1483 O O . LYS A 1 206 ? -36.651 6.378 35.436 1.00 89.44 206 LYS A O 1
ATOM 1488 N N . VAL A 1 207 ? -38.814 6.493 36.035 1.00 90.88 207 VAL A N 1
ATOM 1489 C CA . VAL A 1 207 ? -39.170 5.142 35.577 1.00 90.88 207 VAL A CA 1
ATOM 1490 C C . VAL A 1 207 ? -39.003 5.041 34.055 1.00 90.88 207 VAL A C 1
ATOM 1492 O O . VAL A 1 207 ? -39.511 5.860 33.292 1.00 90.88 207 VAL A O 1
ATOM 1495 N N . GLY A 1 208 ? -38.251 4.039 33.599 1.00 90.38 208 GLY A N 1
ATOM 1496 C CA . GLY A 1 208 ? -37.915 3.805 32.191 1.00 90.38 208 GLY A CA 1
ATOM 1497 C C . GLY A 1 208 ? -36.784 4.681 31.633 1.00 90.38 208 GLY A C 1
ATOM 1498 O O . GLY A 1 208 ? -36.408 4.514 30.464 1.00 90.38 208 GLY A O 1
ATOM 1499 N N . PHE A 1 209 ? -36.217 5.582 32.440 1.00 93.56 209 PHE A N 1
ATOM 1500 C CA . PHE A 1 209 ? -35.114 6.467 32.060 1.00 93.56 209 PHE A CA 1
ATOM 1501 C C . PHE A 1 209 ? -33.795 6.040 32.702 1.00 93.56 209 PHE A C 1
ATOM 1503 O O . PHE A 1 209 ? -33.763 5.462 33.788 1.00 93.56 209 PHE A O 1
ATOM 1510 N N . VAL A 1 210 ? -32.687 6.339 32.024 1.00 95.25 210 VAL A N 1
ATOM 1511 C CA . VAL A 1 210 ? -31.347 6.106 32.563 1.00 95.25 210 VAL A CA 1
ATOM 1512 C C . VAL A 1 210 ? -31.060 7.119 33.667 1.00 95.25 210 VAL A C 1
ATOM 1514 O O . VAL A 1 210 ? -30.985 8.324 33.412 1.00 95.25 210 VAL A O 1
ATOM 1517 N N . VAL A 1 211 ? -30.882 6.617 34.887 1.00 94.56 211 VAL A N 1
ATOM 1518 C CA . VAL A 1 211 ? -30.585 7.416 36.085 1.00 94.56 211 VAL A CA 1
ATOM 1519 C C . VAL A 1 211 ? -29.089 7.528 36.356 1.00 94.56 211 VAL A C 1
ATOM 1521 O O . VAL A 1 211 ? -28.647 8.517 36.935 1.00 94.56 211 VAL A O 1
ATOM 1524 N N . ALA A 1 212 ? -28.312 6.541 35.913 1.00 93.50 212 ALA A N 1
ATOM 1525 C CA . ALA A 1 212 ? -26.860 6.531 35.997 1.00 93.50 212 ALA A CA 1
ATOM 1526 C C . ALA A 1 212 ? -26.266 5.724 34.836 1.00 93.50 212 ALA A C 1
ATOM 1528 O O . ALA A 1 212 ? -26.915 4.839 34.277 1.00 93.50 212 ALA A O 1
ATOM 1529 N N . GLN A 1 213 ? -25.015 6.012 34.494 1.00 95.00 213 GLN A N 1
ATOM 1530 C CA . GLN A 1 213 ? -24.224 5.205 33.570 1.00 95.00 213 GLN A CA 1
ATOM 1531 C C . GLN A 1 213 ? -22.814 5.019 34.125 1.00 95.00 213 GLN A C 1
ATOM 1533 O O . GLN A 1 213 ? -22.288 5.919 34.781 1.00 95.00 213 GLN A O 1
ATOM 1538 N N . ASP A 1 214 ? -22.201 3.883 33.825 1.00 93.81 214 ASP A N 1
ATOM 1539 C CA . ASP A 1 214 ? -20.800 3.606 34.115 1.00 93.81 214 ASP A CA 1
ATOM 1540 C C . ASP A 1 214 ? -20.171 2.820 32.952 1.00 93.81 214 ASP A C 1
ATOM 1542 O O . ASP A 1 214 ? -20.690 1.759 32.596 1.00 93.81 214 ASP A O 1
ATOM 1546 N N . PRO A 1 215 ? -19.085 3.301 32.320 1.00 95.25 215 PRO A N 1
ATOM 1547 C CA . PRO A 1 215 ? -18.363 4.549 32.589 1.00 95.25 215 PRO A CA 1
ATOM 1548 C C . PRO A 1 215 ? -19.143 5.842 32.309 1.00 95.25 215 PRO A C 1
ATOM 1550 O O . PRO A 1 215 ? -20.118 5.880 31.551 1.00 95.25 215 PRO A O 1
ATOM 1553 N N . GLN A 1 216 ? -18.669 6.935 32.914 1.00 92.44 216 GLN A N 1
ATOM 1554 C CA . GLN A 1 216 ? -19.241 8.272 32.741 1.00 92.44 216 GLN A CA 1
ATOM 1555 C C . GLN A 1 216 ? -19.112 8.765 31.293 1.00 92.44 216 GLN A C 1
ATOM 1557 O O . GLN A 1 216 ? -18.206 8.366 30.553 1.00 92.44 216 GLN A O 1
ATOM 1562 N N . SER A 1 217 ? -19.998 9.681 30.906 1.00 93.94 217 SER A N 1
ATOM 1563 C CA . SER A 1 217 ? -19.956 10.346 29.601 1.00 93.94 217 SER A CA 1
ATOM 1564 C C . SER A 1 217 ? -18.586 10.975 29.333 1.00 93.94 217 SER A C 1
ATOM 1566 O O . SER A 1 217 ? -18.015 11.630 30.203 1.00 93.94 217 SER A O 1
ATOM 1568 N N . GLY A 1 218 ? -18.067 10.805 28.118 1.00 90.62 218 GLY A N 1
ATOM 1569 C CA . GLY A 1 218 ? -16.761 11.319 27.698 1.00 90.62 218 GLY A CA 1
ATOM 1570 C C . GLY A 1 218 ? -15.567 10.433 28.072 1.00 90.62 218 GLY A C 1
ATOM 1571 O O . GLY A 1 218 ? -14.449 10.714 27.639 1.00 90.62 218 GLY A O 1
ATOM 1572 N N . SER A 1 219 ? -15.778 9.350 28.831 1.00 93.25 219 SER A N 1
ATOM 1573 C CA . SER A 1 219 ? -14.720 8.376 29.125 1.00 93.25 219 SER A CA 1
ATOM 1574 C C . SER A 1 219 ? -14.215 7.715 27.840 1.00 93.25 219 SER A C 1
ATOM 1576 O O . SER A 1 219 ? -14.999 7.411 26.941 1.00 93.25 219 SER A O 1
ATOM 1578 N N . ARG A 1 220 ? -12.905 7.457 27.759 1.00 91.88 220 ARG A N 1
ATOM 1579 C CA . ARG A 1 220 ? -12.289 6.699 26.660 1.00 91.88 220 ARG A CA 1
ATOM 1580 C C . ARG A 1 220 ? -12.204 5.233 27.056 1.00 91.88 220 ARG A C 1
ATOM 1582 O O . ARG A 1 220 ? -11.532 4.908 28.031 1.00 91.88 220 ARG A O 1
ATOM 1589 N N . VAL A 1 221 ? -12.889 4.375 26.310 1.00 92.25 221 VAL A N 1
ATOM 1590 C CA . VAL A 1 221 ? -12.850 2.922 26.511 1.00 92.25 221 VAL A CA 1
ATOM 1591 C C . VAL A 1 221 ? -12.529 2.213 25.210 1.00 92.25 221 VAL A C 1
ATOM 1593 O O . VAL A 1 221 ? -12.725 2.755 24.121 1.00 92.25 221 VAL A O 1
ATOM 1596 N N . THR A 1 222 ? -12.049 0.980 25.318 1.00 90.25 222 THR A N 1
ATOM 1597 C CA . THR A 1 222 ? -11.823 0.133 24.152 1.00 90.25 222 THR A CA 1
ATOM 1598 C C . THR A 1 222 ? -13.148 -0.133 23.437 1.00 90.25 222 THR A C 1
ATOM 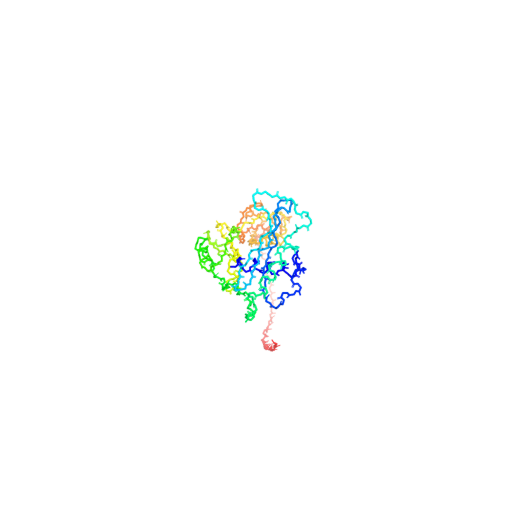1600 O O . THR A 1 222 ? -14.176 -0.386 24.062 1.00 90.25 222 THR A O 1
ATOM 1603 N N . GLN A 1 223 ? -13.141 -0.078 22.109 1.00 89.56 223 GLN A N 1
ATOM 1604 C CA . GLN A 1 223 ? -14.296 -0.453 21.303 1.00 89.56 223 GLN A CA 1
ATOM 1605 C C . GLN A 1 223 ? -14.732 -1.886 21.652 1.00 89.56 223 GLN A C 1
ATOM 1607 O O . GLN A 1 223 ? -13.900 -2.787 21.761 1.00 89.56 223 GLN A O 1
ATOM 1612 N N . GLY A 1 224 ? -16.031 -2.093 21.856 1.00 89.00 224 GLY A N 1
ATOM 1613 C CA . GLY A 1 224 ? -16.599 -3.350 22.345 1.00 89.00 224 GLY A CA 1
ATOM 1614 C C . GLY A 1 224 ? -16.651 -3.490 23.870 1.00 89.00 224 GLY A C 1
ATOM 1615 O O . GLY A 1 224 ? -17.255 -4.445 24.355 1.00 89.00 224 GLY A O 1
ATOM 1616 N N . SER A 1 225 ? -16.077 -2.561 24.647 1.00 93.00 225 SER A N 1
ATOM 1617 C CA . SER A 1 225 ? -16.237 -2.550 26.107 1.00 93.00 225 SER A CA 1
ATOM 1618 C C . SER A 1 225 ? -17.704 -2.380 26.516 1.00 93.00 225 SER A C 1
ATOM 1620 O O . SER A 1 225 ? -18.487 -1.725 25.824 1.00 93.00 225 SER A O 1
ATOM 1622 N N . ALA A 1 226 ? -18.067 -2.976 27.654 1.00 93.12 226 ALA A N 1
ATOM 1623 C CA . ALA A 1 226 ? -19.404 -2.866 28.218 1.00 93.12 226 ALA A CA 1
ATOM 1624 C C . ALA A 1 226 ? -19.584 -1.543 28.973 1.00 93.12 226 ALA A C 1
ATOM 1626 O O . ALA A 1 226 ? -18.752 -1.176 29.799 1.00 93.12 226 ALA A O 1
ATOM 1627 N N . VAL A 1 227 ? -20.697 -0.864 28.707 1.00 96.12 227 VAL A N 1
ATOM 1628 C CA . VAL A 1 227 ? -21.212 0.257 29.495 1.00 96.12 227 VAL A CA 1
ATOM 1629 C C . VAL A 1 227 ? -22.453 -0.227 30.231 1.00 96.12 227 VAL A C 1
ATOM 1631 O O . VAL A 1 227 ? -23.394 -0.729 29.613 1.00 96.12 227 VAL A O 1
ATOM 1634 N N . THR A 1 228 ? -22.460 -0.079 31.549 1.00 95.44 228 THR A N 1
ATOM 1635 C CA . THR A 1 228 ? -23.625 -0.362 32.381 1.00 95.44 228 THR A CA 1
ATOM 1636 C C . THR A 1 228 ? -24.510 0.876 32.449 1.00 95.44 228 THR A C 1
ATOM 1638 O O . THR A 1 228 ? -24.062 1.947 32.853 1.00 95.44 228 THR A O 1
ATOM 1641 N N . ILE A 1 229 ? -25.774 0.733 32.058 1.00 95.69 229 ILE A N 1
ATOM 1642 C CA . ILE A 1 229 ? -26.813 1.739 32.270 1.00 95.69 229 ILE A CA 1
ATOM 1643 C C . ILE A 1 229 ? -27.730 1.285 33.399 1.00 95.69 229 ILE A C 1
ATOM 1645 O O . ILE A 1 229 ? -28.177 0.139 33.434 1.00 95.69 229 ILE A O 1
ATOM 1649 N N . PHE A 1 230 ? -28.022 2.204 34.306 1.00 95.25 230 PHE A N 1
ATOM 1650 C CA . PHE A 1 230 ? -28.956 1.995 35.399 1.00 95.25 230 PHE A CA 1
ATOM 1651 C C . PHE A 1 230 ? -30.284 2.628 35.007 1.00 95.25 230 PHE A C 1
ATOM 1653 O O . PHE A 1 230 ? -30.341 3.839 34.781 1.00 95.25 230 PHE A O 1
ATOM 1660 N N . VAL A 1 231 ? -31.334 1.822 34.871 1.00 95.06 231 VAL A N 1
ATOM 1661 C CA . VAL A 1 231 ? -32.654 2.278 34.417 1.00 95.06 231 VAL A CA 1
ATOM 1662 C C . VAL A 1 231 ? -33.622 2.254 35.586 1.00 95.06 231 VAL A C 1
ATOM 1664 O O . VAL A 1 231 ? -33.757 1.226 36.244 1.00 95.06 231 VAL A O 1
ATOM 1667 N N . GLY A 1 232 ? -34.300 3.378 35.820 1.00 93.62 232 GLY A N 1
ATOM 1668 C CA . GLY A 1 232 ? -35.322 3.477 36.855 1.00 93.62 232 GLY A CA 1
ATOM 1669 C C . GLY A 1 232 ? -36.450 2.476 36.611 1.00 93.62 232 GLY A C 1
ATOM 1670 O O . GLY A 1 232 ? -37.026 2.456 35.523 1.00 93.62 232 GLY A O 1
ATOM 1671 N N . VAL A 1 233 ? -36.782 1.669 37.609 1.00 92.50 233 VAL A N 1
ATOM 1672 C CA . VAL A 1 233 ? -37.972 0.809 37.625 1.00 92.50 233 VAL A CA 1
ATOM 1673 C C . VAL A 1 233 ? -38.823 1.144 38.844 1.00 92.50 233 VAL A C 1
ATOM 1675 O O . VAL A 1 233 ? -38.341 1.765 39.792 1.00 92.50 233 VAL A O 1
ATOM 1678 N N . GLU A 1 234 ? -40.103 0.793 38.799 1.00 89.06 234 GLU A N 1
ATOM 1679 C CA . GLU A 1 234 ? -40.967 0.942 39.970 1.00 89.06 234 GLU A CA 1
ATOM 1680 C C . GLU A 1 234 ? -40.484 0.011 41.095 1.00 89.06 234 GLU A C 1
ATOM 1682 O O . GLU A 1 234 ? -40.056 -1.103 40.784 1.00 89.06 234 GLU A O 1
ATOM 1687 N N . PRO A 1 235 ? -40.526 0.449 42.369 1.00 82.44 235 PRO A N 1
ATOM 1688 C CA . PRO A 1 235 ? -40.221 -0.421 43.496 1.00 82.44 235 PRO A CA 1
ATOM 1689 C C . PRO A 1 235 ? -41.200 -1.587 43.522 1.00 82.44 235 PRO A C 1
ATOM 1691 O O . PRO A 1 235 ? -42.412 -1.387 43.362 1.00 82.44 235 PRO A O 1
ATOM 1694 N N . GLU A 1 236 ? -40.693 -2.794 43.738 1.00 72.31 236 GLU A N 1
ATOM 1695 C CA . GLU A 1 236 ? -41.560 -3.943 43.940 1.00 72.31 236 GLU A CA 1
ATOM 1696 C C . GLU A 1 236 ? -42.331 -3.715 45.252 1.00 72.31 236 GLU A C 1
ATOM 1698 O O . GLU A 1 236 ? -41.749 -3.585 46.329 1.00 72.31 236 GLU A O 1
ATOM 1703 N N . LYS A 1 237 ? -43.660 -3.555 45.179 1.00 68.06 237 LYS A N 1
ATOM 1704 C CA . LYS A 1 237 ? -44.472 -3.429 46.394 1.00 68.06 237 LYS A CA 1
ATOM 1705 C C . LYS A 1 237 ? -44.423 -4.764 47.122 1.00 68.06 237 LYS A C 1
ATOM 1707 O O . LYS A 1 237 ? -45.028 -5.722 46.644 1.00 68.06 237 LYS A O 1
ATOM 1712 N N . ASP A 1 238 ? -43.757 -4.794 48.275 1.00 56.66 238 ASP A N 1
ATOM 1713 C CA . ASP A 1 238 ? -43.833 -5.906 49.219 1.00 56.66 238 ASP A CA 1
ATOM 1714 C C . ASP A 1 238 ? -45.311 -6.233 49.471 1.00 56.66 238 ASP A C 1
ATOM 1716 O O . ASP A 1 238 ? -46.078 -5.445 50.033 1.00 56.66 238 ASP A O 1
ATOM 1720 N N . GLY A 1 239 ? -45.736 -7.395 48.983 1.00 55.66 239 GLY A N 1
ATOM 1721 C CA . GLY A 1 239 ? -47.035 -7.956 49.298 1.00 55.66 239 GLY A CA 1
ATOM 1722 C C . GLY A 1 239 ? -47.043 -8.368 50.763 1.00 55.66 239 GLY A C 1
ATOM 1723 O O . GLY A 1 239 ? -46.623 -9.473 51.092 1.00 55.66 239 GLY A O 1
ATOM 1724 N N . GLY A 1 240 ? -47.535 -7.491 51.635 1.00 46.25 240 GLY A N 1
ATOM 1725 C CA . GLY A 1 240 ? -47.693 -7.779 53.054 1.00 46.25 240 GLY A CA 1
ATOM 1726 C C . GLY A 1 240 ? -48.828 -6.982 53.684 1.00 46.25 240 GLY A C 1
ATOM 1727 O O . GLY A 1 240 ? -48.631 -5.860 54.134 1.00 46.25 240 GLY A O 1
ATOM 1728 N N . ASP A 1 241 ? -50.009 -7.596 53.723 1.00 48.31 241 ASP A N 1
ATOM 1729 C CA . ASP A 1 241 ? -50.686 -8.020 54.961 1.00 48.31 241 ASP A CA 1
ATOM 1730 C C . ASP A 1 241 ? -52.206 -7.776 54.935 1.00 48.31 241 ASP A C 1
ATOM 1732 O O . ASP A 1 241 ? -52.705 -6.701 54.601 1.00 48.31 241 ASP A O 1
ATOM 1736 N N . GLY A 1 242 ? -52.949 -8.822 55.282 1.00 41.56 242 GLY A N 1
ATOM 1737 C CA . GLY A 1 242 ? -54.406 -8.882 55.243 1.00 41.56 242 GLY A CA 1
ATOM 1738 C C . GLY A 1 242 ? -54.941 -9.998 56.135 1.00 41.56 242 GLY A C 1
ATOM 1739 O O . GLY A 1 242 ? -55.775 -10.790 55.703 1.00 41.56 242 GLY A O 1
ATOM 1740 N N . GLY A 1 243 ? -54.431 -10.101 57.364 1.00 44.88 243 GLY A N 1
ATOM 1741 C CA . GLY A 1 243 ? -55.053 -10.891 58.425 1.00 44.88 243 GLY A CA 1
ATOM 1742 C C . GLY A 1 243 ? -56.241 -10.153 59.057 1.00 44.88 243 GLY A C 1
ATOM 1743 O O . GLY A 1 243 ? -56.069 -9.065 59.601 1.00 44.88 243 GLY A O 1
ATOM 1744 N N . GLY A 1 244 ? -57.438 -10.755 59.019 1.00 40.47 244 GLY A N 1
ATOM 1745 C CA . GLY A 1 244 ? -58.630 -10.221 59.693 1.00 40.47 244 GLY A CA 1
ATOM 1746 C C . GLY A 1 244 ? -59.939 -10.995 59.466 1.00 40.47 244 GLY A C 1
ATOM 1747 O O . GLY A 1 244 ? -60.785 -10.541 58.709 1.00 40.47 244 GLY A O 1
ATOM 1748 N N . THR A 1 245 ? -60.079 -12.125 60.175 1.00 42.47 245 THR A N 1
ATOM 1749 C CA . THR A 1 245 ? -61.299 -12.716 60.793 1.00 42.47 245 THR A CA 1
ATOM 1750 C C . THR A 1 245 ? -62.572 -13.041 59.982 1.00 42.47 245 THR A C 1
ATOM 1752 O O . THR A 1 245 ? -63.268 -12.166 59.481 1.00 42.47 245 THR A O 1
ATOM 1755 N N . ASP A 1 246 ? -62.921 -14.331 60.060 1.00 49.25 246 ASP A N 1
ATOM 1756 C CA . ASP A 1 246 ? -64.220 -14.936 60.406 1.00 49.25 246 ASP A CA 1
ATOM 1757 C C . ASP A 1 246 ? -65.494 -14.586 59.615 1.00 49.25 246 ASP A C 1
ATOM 1759 O O . ASP A 1 246 ? -66.136 -13.557 59.806 1.00 49.25 246 ASP A O 1
ATOM 1763 N N . GLY A 1 247 ? -65.978 -15.576 58.857 1.00 40.03 247 GLY A N 1
ATOM 1764 C CA . GLY A 1 247 ? -67.357 -15.632 58.370 1.00 40.03 247 GLY A CA 1
ATOM 1765 C C . GLY A 1 247 ? -67.604 -16.887 57.540 1.00 40.03 247 GLY A C 1
ATOM 1766 O O . GLY A 1 247 ? -67.333 -16.906 56.345 1.00 40.03 247 GLY A O 1
ATOM 1767 N N . GLY A 1 248 ? -68.063 -17.960 58.187 1.00 38.47 248 GLY A N 1
ATOM 1768 C CA . GLY A 1 248 ? -68.317 -19.251 57.549 1.00 38.47 248 GLY A CA 1
ATOM 1769 C C . GLY A 1 248 ? -69.466 -19.259 56.535 1.00 38.47 248 GLY A C 1
ATOM 1770 O O . GLY A 1 248 ? -70.318 -18.375 56.525 1.00 38.47 248 GLY A O 1
ATOM 1771 N N . GLY A 1 249 ? -69.531 -20.334 55.741 1.00 36.78 249 GLY A N 1
ATOM 1772 C CA . GLY A 1 249 ? -70.756 -20.720 55.037 1.00 36.78 249 GLY A CA 1
ATOM 1773 C C . GLY A 1 249 ? -70.587 -21.212 53.601 1.00 36.78 249 GLY A C 1
ATOM 1774 O O . GLY A 1 249 ? -70.687 -20.436 52.667 1.00 36.78 249 GLY A O 1
ATOM 1775 N N . ASN A 1 250 ? -70.500 -22.538 53.474 1.00 40.44 250 ASN A N 1
ATOM 1776 C CA . ASN A 1 250 ? -71.308 -23.358 52.561 1.00 40.44 250 ASN A CA 1
ATOM 1777 C C . ASN A 1 250 ? -71.137 -23.239 51.023 1.00 40.44 250 ASN A C 1
ATOM 1779 O O . ASN A 1 250 ? -71.664 -22.334 50.392 1.00 40.44 250 ASN A O 1
ATOM 1783 N N . GLY A 1 251 ? -70.636 -24.330 50.427 1.00 37.88 251 GLY A N 1
ATOM 1784 C CA . GLY A 1 251 ? -71.452 -25.112 49.483 1.00 37.88 251 GLY A CA 1
ATOM 1785 C C . GLY A 1 251 ? -71.167 -24.996 47.977 1.00 37.88 251 GLY A C 1
ATOM 1786 O O . GLY A 1 251 ? -71.458 -23.982 47.360 1.00 37.88 251 GLY A O 1
ATOM 1787 N N . GLY A 1 252 ? -70.776 -26.135 47.383 1.00 35.72 252 GLY A N 1
ATOM 1788 C CA . GLY A 1 252 ? -70.922 -26.466 45.952 1.00 35.72 252 GLY A CA 1
ATOM 1789 C C . GLY A 1 252 ? -69.758 -25.997 45.070 1.00 35.72 252 GLY A C 1
ATOM 1790 O O . GLY A 1 252 ? -69.317 -24.868 45.171 1.00 35.72 252 GLY A O 1
ATOM 1791 N N . GLY A 1 253 ? -69.162 -26.780 44.175 1.00 36.53 253 GLY A N 1
ATOM 1792 C CA . GLY A 1 253 ? -69.569 -28.034 43.560 1.00 36.53 253 GLY A CA 1
ATOM 1793 C C . GLY A 1 253 ? -69.219 -27.973 42.069 1.00 36.53 253 GLY A C 1
ATOM 1794 O O . GLY A 1 253 ? -69.844 -27.219 41.340 1.00 36.53 253 GLY A O 1
ATOM 1795 N N . GLY A 1 254 ? -68.273 -28.808 41.627 1.00 38.66 254 GLY A N 1
ATOM 1796 C CA . GLY A 1 254 ? -68.323 -29.433 40.300 1.00 38.66 254 GLY A CA 1
ATOM 1797 C C . GLY A 1 254 ? -67.594 -28.794 39.104 1.00 38.66 254 GLY A C 1
ATOM 1798 O O . GLY A 1 254 ? -67.736 -27.614 38.811 1.00 38.66 254 GLY A O 1
ATOM 1799 N N . ASN A 1 255 ? -66.999 -29.719 38.331 1.00 46.00 255 ASN A N 1
ATOM 1800 C CA . ASN A 1 255 ? -66.712 -29.716 36.885 1.00 46.00 255 ASN A CA 1
ATOM 1801 C C . ASN A 1 255 ? -65.399 -29.037 36.440 1.00 46.00 255 ASN A C 1
ATOM 1803 O O . ASN A 1 255 ? -65.219 -27.845 36.630 1.00 46.00 255 ASN A O 1
ATOM 1807 N N . GLY A 1 256 ? -64.386 -29.753 35.928 1.00 42.00 256 GLY A N 1
ATOM 1808 C CA . GLY A 1 256 ? -64.370 -30.603 34.715 1.00 42.00 256 GLY A CA 1
ATOM 1809 C C . GLY A 1 256 ? -63.682 -29.770 33.615 1.00 42.00 256 GLY A C 1
ATOM 1810 O O . GLY A 1 256 ? -64.067 -28.629 33.429 1.00 42.00 256 GLY A O 1
ATOM 1811 N N . GLY A 1 257 ? -62.613 -30.137 32.909 1.00 37.97 257 GLY A N 1
ATOM 1812 C CA . GLY A 1 257 ? -62.150 -31.400 32.343 1.00 37.97 257 GLY A CA 1
ATOM 1813 C C . GLY A 1 257 ? -61.681 -31.091 30.901 1.00 37.97 257 GLY A C 1
ATOM 1814 O O . GLY A 1 257 ? -62.307 -30.271 30.237 1.00 37.97 257 GLY A O 1
ATOM 1815 N N . GLY A 1 258 ? -60.611 -31.741 30.423 1.00 43.25 258 GLY A N 1
ATOM 1816 C CA . GLY A 1 258 ? -60.163 -31.744 29.010 1.00 43.25 258 GLY A CA 1
ATOM 1817 C C . GLY A 1 258 ? -58.986 -30.798 28.718 1.00 43.25 258 GLY A C 1
ATOM 1818 O O . GLY A 1 258 ? -59.088 -29.606 28.963 1.00 43.25 258 GLY A O 1
ATOM 1819 N N . GLY A 1 259 ? -57.811 -31.222 28.241 1.00 43.72 259 GLY A N 1
ATOM 1820 C CA . GLY A 1 259 ? -57.484 -32.392 27.418 1.00 43.72 259 GLY A CA 1
ATOM 1821 C C . GLY A 1 259 ? -57.614 -32.034 25.933 1.00 43.72 259 GLY A C 1
ATOM 1822 O O . GLY A 1 259 ? -58.731 -31.864 25.456 1.00 43.72 259 GLY A O 1
ATOM 1823 N N . GLY A 1 260 ? -56.490 -31.907 25.220 1.00 47.44 260 GLY A N 1
ATOM 1824 C CA . GLY A 1 260 ? -56.461 -31.577 23.791 1.00 47.44 260 GLY A CA 1
ATOM 1825 C C . GLY A 1 260 ? -55.054 -31.639 23.194 1.00 47.44 260 GLY A C 1
ATOM 1826 O O . GLY A 1 260 ? -54.344 -30.639 23.172 1.00 47.44 260 GLY A O 1
ATOM 1827 N N . ASP A 1 261 ? -54.689 -32.841 22.750 1.00 50.25 261 ASP A N 1
ATOM 1828 C CA . ASP A 1 261 ? -53.505 -33.228 21.977 1.00 50.25 261 ASP A CA 1
ATOM 1829 C C . ASP A 1 261 ? -53.480 -32.697 20.527 1.00 50.25 261 ASP A C 1
ATOM 1831 O O . ASP A 1 261 ? -54.513 -32.348 19.958 1.00 50.25 261 ASP A O 1
ATOM 1835 N N . GLY A 1 262 ? -52.302 -32.826 19.894 1.00 44.06 262 GLY A N 1
ATOM 1836 C CA . GLY A 1 262 ? -52.130 -33.048 18.444 1.00 44.06 262 GLY A CA 1
ATOM 1837 C C . GLY A 1 262 ? -51.585 -31.831 17.695 1.00 44.06 262 GLY A C 1
ATOM 1838 O O . GLY A 1 262 ? -52.243 -30.804 17.638 1.00 44.06 262 GLY A O 1
ATOM 1839 N N . GLY A 1 263 ? -50.344 -31.841 17.185 1.00 42.12 263 GLY A N 1
ATOM 1840 C CA . GLY A 1 263 ? -49.918 -32.546 15.956 1.00 42.12 263 GLY A CA 1
ATOM 1841 C C . GLY A 1 263 ? -49.988 -31.548 14.782 1.00 42.12 263 GLY A C 1
ATOM 1842 O O . GLY A 1 263 ? -50.922 -30.768 14.726 1.00 42.12 263 GLY A O 1
ATOM 1843 N N . GLY A 1 264 ? -49.087 -31.414 13.813 1.00 42.91 264 GLY A N 1
ATOM 1844 C CA . GLY A 1 264 ? -47.939 -32.150 13.298 1.00 42.91 264 GLY A CA 1
ATOM 1845 C C . GLY A 1 264 ? -47.675 -31.612 11.869 1.00 42.91 264 GLY A C 1
ATOM 1846 O O . GLY A 1 264 ? -48.561 -30.985 11.294 1.00 42.91 264 GLY A O 1
ATOM 1847 N N . GLY A 1 265 ? -46.493 -31.886 11.299 1.00 44.97 265 GLY A N 1
ATOM 1848 C CA . GLY A 1 265 ? -46.150 -31.671 9.873 1.00 44.97 265 GLY A CA 1
ATOM 1849 C C . GLY A 1 265 ? -45.790 -30.220 9.504 1.00 44.97 265 GLY A C 1
ATOM 1850 O O . GLY A 1 265 ? -46.466 -29.293 9.915 1.00 44.97 265 GLY A O 1
ATOM 1851 N N . GLY A 1 266 ? -44.708 -29.906 8.789 1.00 48.53 266 GLY A N 1
ATOM 1852 C CA . GLY A 1 266 ? -44.005 -30.663 7.754 1.00 48.53 266 GLY A CA 1
ATOM 1853 C C . GLY A 1 266 ? -44.271 -29.994 6.402 1.00 48.53 266 GLY A C 1
ATOM 1854 O O . GLY A 1 266 ? -45.422 -29.972 5.998 1.00 48.53 266 GLY A O 1
ATOM 1855 N N . ASP A 1 267 ? -43.230 -29.405 5.798 1.00 52.06 267 ASP A N 1
ATOM 1856 C CA . ASP A 1 267 ? -43.007 -29.085 4.366 1.00 52.06 267 ASP A CA 1
ATOM 1857 C C . ASP A 1 267 ? -41.934 -27.969 4.304 1.00 52.06 267 ASP A C 1
ATOM 1859 O O . ASP A 1 267 ? -41.946 -27.055 5.120 1.00 52.06 267 ASP A O 1
ATOM 1863 N N . GLY A 1 268 ? -40.909 -27.956 3.451 1.00 47.00 268 GLY A N 1
ATOM 1864 C CA . GLY A 1 268 ? -40.689 -28.663 2.195 1.00 47.00 268 GLY A CA 1
ATOM 1865 C C . GLY A 1 268 ? -40.401 -27.640 1.082 1.00 47.00 268 GLY A C 1
ATOM 1866 O O . GLY A 1 268 ? -41.270 -26.843 0.755 1.00 47.00 268 GLY A O 1
ATOM 1867 N N . GLY A 1 269 ? -39.202 -27.693 0.482 1.00 47.62 269 GLY A N 1
ATOM 1868 C CA . GLY A 1 269 ? -38.821 -26.972 -0.751 1.00 47.62 269 GLY A CA 1
ATOM 1869 C C . GLY A 1 269 ? -38.104 -25.633 -0.511 1.00 47.62 269 GLY A C 1
ATOM 1870 O O . GLY A 1 269 ? -38.498 -24.860 0.346 1.00 47.62 269 GLY A O 1
ATOM 1871 N N . GLY A 1 270 ? -37.021 -25.272 -1.194 1.00 52.34 270 GLY A N 1
ATOM 1872 C CA . GLY A 1 270 ? -36.484 -25.725 -2.476 1.00 52.34 270 GLY A CA 1
ATOM 1873 C C . GLY A 1 270 ? -36.076 -24.473 -3.266 1.00 52.34 270 GLY A C 1
ATOM 1874 O O . GLY A 1 270 ? -36.911 -23.592 -3.461 1.00 52.34 270 GLY A O 1
ATOM 1875 N N . GLY A 1 271 ? -34.808 -24.385 -3.673 1.00 46.47 271 GLY A N 1
ATOM 1876 C CA . GLY A 1 271 ? -34.228 -23.272 -4.432 1.00 46.47 271 GLY A CA 1
ATOM 1877 C C . GLY A 1 271 ? -32.712 -23.327 -4.421 1.00 46.47 271 GLY A C 1
ATOM 1878 O O . GLY A 1 271 ? -32.144 -22.993 -3.360 1.00 46.47 271 GLY A O 1
#

Secondary structure (DSSP, 8-state):
-HHHHHHHHHHHHHHHSTTGGGGTT--SS--EEEEEEEGGGTEEEEEEE-SS-EEEEEEE-SSS----SS--IIIIIHHHHHHHHHHHTTT---PPPPPPPEEEPPP-TTSBHHHHHHHHHHTT-EEEEEE---SSPTTBEEEEESPTT-EEETTPEEEEEE--S---EEEPPP-TTSBHHHHHHHHHHTT-EEEEEEEE-S-GGGBTBEEEEESPTT-EEETT-EEEEEEEE--------------------------------------